Protein AF-A0A6L7TQK2-F1 (afdb_monomer_lite)

Structure (mmCIF, N/CA/C/O backbone):
data_AF-A0A6L7TQK2-F1
#
_entry.id   AF-A0A6L7TQK2-F1
#
loop_
_atom_site.group_PDB
_atom_site.id
_atom_site.type_symbol
_atom_site.label_atom_id
_atom_site.label_alt_id
_atom_site.label_comp_id
_atom_site.label_asym_id
_atom_site.label_entity_id
_atom_site.label_seq_id
_atom_site.pdbx_PDB_ins_code
_atom_site.Cartn_x
_atom_site.Cartn_y
_atom_site.Cartn_z
_atom_site.occupancy
_atom_site.B_iso_or_equiv
_atom_site.auth_seq_id
_atom_site.auth_comp_id
_atom_site.auth_asym_id
_atom_site.auth_atom_id
_atom_site.pdbx_PDB_model_num
ATOM 1 N N . MET A 1 1 ? -47.512 18.353 -8.451 1.00 37.62 1 MET A N 1
ATOM 2 C CA . MET A 1 1 ? -47.240 17.851 -7.091 1.00 37.62 1 MET A CA 1
ATOM 3 C C . MET A 1 1 ? -46.415 16.596 -7.256 1.00 37.62 1 MET A C 1
ATOM 5 O O . MET A 1 1 ? -46.971 15.549 -7.547 1.00 37.62 1 MET A O 1
ATOM 9 N N . ALA A 1 2 ? -45.098 16.753 -7.240 1.00 33.19 2 ALA A N 1
ATOM 10 C CA . ALA A 1 2 ? -44.147 15.655 -7.256 1.00 33.19 2 ALA A CA 1
ATOM 11 C C . ALA A 1 2 ? -43.307 15.830 -5.994 1.00 33.19 2 ALA A C 1
ATOM 13 O O . ALA A 1 2 ? -42.842 16.941 -5.735 1.00 33.19 2 ALA A O 1
ATOM 14 N N . ASP A 1 3 ? -43.243 14.766 -5.198 1.00 35.38 3 ASP A N 1
ATOM 15 C CA . ASP A 1 3 ? -42.509 14.694 -3.943 1.00 35.38 3 ASP A CA 1
ATOM 16 C C . ASP A 1 3 ? -41.043 15.059 -4.156 1.00 35.38 3 ASP A C 1
ATOM 18 O O . ASP A 1 3 ? -40.297 14.369 -4.854 1.00 35.38 3 ASP A O 1
ATOM 22 N N . ASP A 1 4 ? -40.650 16.146 -3.507 1.00 36.44 4 ASP A N 1
ATOM 23 C CA . ASP A 1 4 ? -39.272 16.572 -3.347 1.00 36.44 4 ASP A CA 1
ATOM 24 C C . ASP A 1 4 ? -38.639 15.647 -2.296 1.00 36.44 4 ASP A C 1
ATOM 26 O O . ASP A 1 4 ? -38.655 15.912 -1.090 1.00 36.44 4 ASP A O 1
ATOM 30 N N . LYS A 1 5 ? -38.146 14.481 -2.734 1.00 38.41 5 LYS A N 1
ATOM 31 C CA . LYS A 1 5 ? -37.253 13.665 -1.907 1.00 38.41 5 LYS A CA 1
ATOM 32 C C . LYS A 1 5 ? -35.986 14.483 -1.690 1.00 38.41 5 LYS A C 1
ATOM 34 O O . LYS A 1 5 ? -35.102 14.489 -2.542 1.00 38.41 5 LYS A O 1
ATOM 39 N N . LYS A 1 6 ? -35.907 15.156 -0.539 1.00 36.75 6 LYS A N 1
ATOM 40 C CA . LYS A 1 6 ? -34.657 15.671 0.022 1.00 36.75 6 LYS A CA 1
ATOM 41 C C . LYS A 1 6 ? -33.648 14.530 0.039 1.00 36.75 6 LYS A C 1
ATOM 43 O O . LYS A 1 6 ? -33.707 13.632 0.874 1.00 36.75 6 LYS A O 1
ATOM 48 N N . GLN A 1 7 ? -32.756 14.559 -0.933 1.00 39.81 7 GLN A N 1
ATOM 49 C CA . GLN A 1 7 ? -31.524 13.809 -0.905 1.00 39.81 7 GLN A CA 1
ATOM 50 C C . GLN A 1 7 ? -30.683 14.499 0.173 1.00 39.81 7 GLN A C 1
ATOM 52 O O . GLN A 1 7 ? -30.121 15.563 -0.075 1.00 39.81 7 GLN A O 1
ATOM 57 N N . ASP A 1 8 ? -30.709 13.974 1.402 1.00 42.38 8 ASP A N 1
ATOM 58 C CA . ASP A 1 8 ? -29.784 14.395 2.455 1.00 42.38 8 ASP A CA 1
ATOM 59 C C . ASP A 1 8 ? -28.374 14.084 1.948 1.00 42.38 8 ASP A C 1
ATOM 61 O O . ASP A 1 8 ? -27.909 12.943 1.988 1.00 42.38 8 ASP A O 1
ATOM 65 N N . SER A 1 9 ? -27.712 15.090 1.379 1.00 42.38 9 SER A N 1
ATOM 66 C CA . SER A 1 9 ? -26.318 14.987 0.982 1.00 42.38 9 SER A CA 1
ATOM 67 C C . SER A 1 9 ? -25.491 14.957 2.266 1.00 42.38 9 SER A C 1
ATOM 69 O O . SER A 1 9 ? -25.066 15.992 2.780 1.00 42.38 9 SER A O 1
ATOM 71 N N . ASN A 1 10 ? -25.255 13.750 2.780 1.00 49.56 10 ASN A N 1
ATOM 72 C CA . ASN A 1 10 ? -24.264 13.446 3.818 1.00 49.56 10 ASN A CA 1
ATOM 73 C C . ASN A 1 10 ? -22.813 13.745 3.372 1.00 49.56 10 ASN A C 1
ATOM 75 O O . ASN A 1 10 ? -21.873 13.406 4.086 1.00 49.56 10 ASN A O 1
ATOM 79 N N . ASP A 1 11 ? -22.626 14.423 2.235 1.00 48.19 11 ASP A N 1
ATOM 80 C CA . ASP A 1 11 ? -21.368 14.760 1.555 1.00 48.19 11 ASP A CA 1
ATOM 81 C C . ASP A 1 11 ? -20.366 15.565 2.409 1.00 48.19 11 ASP A C 1
ATOM 83 O O . ASP A 1 11 ? -19.233 15.787 1.988 1.00 48.19 11 ASP A O 1
ATOM 87 N N . GLY A 1 12 ? -20.755 16.004 3.611 1.00 45.22 12 GLY A N 1
ATOM 88 C CA . GLY A 1 12 ? -19.896 16.726 4.555 1.00 45.22 12 GLY A CA 1
ATOM 89 C C . GLY A 1 12 ? -19.439 15.937 5.789 1.00 45.22 12 GLY A C 1
ATOM 90 O O . GLY A 1 12 ? -18.658 16.473 6.577 1.00 45.22 12 GLY A O 1
ATOM 91 N N . LEU A 1 13 ? -19.919 14.708 6.010 1.00 52.50 13 LEU A N 1
ATOM 92 C CA . LEU A 1 13 ? -19.591 13.930 7.210 1.00 52.50 13 LEU A CA 1
ATOM 93 C C . LEU A 1 13 ? -18.466 12.927 6.932 1.00 52.50 13 LEU A C 1
ATOM 95 O O . LEU A 1 13 ? -18.567 12.099 6.035 1.00 52.50 13 LEU A O 1
ATOM 99 N N . LEU A 1 14 ? -17.410 12.964 7.757 1.00 61.06 14 LEU A N 1
ATOM 100 C CA . LEU A 1 14 ? -16.291 12.009 7.687 1.00 61.06 14 LEU A CA 1
ATOM 101 C C . LEU A 1 14 ? -16.726 10.562 7.977 1.00 61.06 14 LEU A C 1
ATOM 103 O O . LEU A 1 14 ? -16.090 9.625 7.507 1.00 61.06 14 LEU A O 1
ATOM 107 N N . PHE A 1 15 ? -17.775 10.389 8.787 1.00 69.62 15 PHE A N 1
ATOM 108 C CA . PHE A 1 15 ? -18.328 9.106 9.216 1.00 69.62 15 PHE A CA 1
ATOM 109 C C . PHE A 1 15 ? -19.718 9.337 9.831 1.00 69.62 15 PHE A C 1
ATOM 111 O O . PHE A 1 15 ? -19.943 10.373 10.464 1.00 69.62 15 PHE A O 1
ATOM 118 N N . HIS A 1 16 ? -20.641 8.387 9.673 1.00 74.06 16 HIS A N 1
ATOM 119 C CA . HIS A 1 16 ? -21.946 8.403 10.336 1.00 74.06 16 HIS A CA 1
ATOM 120 C C . HIS A 1 16 ? -22.167 7.082 11.071 1.00 74.06 16 HIS A C 1
ATOM 122 O O . HIS A 1 16 ? -21.799 6.022 10.576 1.00 74.06 16 HIS A O 1
ATOM 128 N N . LEU A 1 17 ? -22.774 7.153 12.256 1.00 80.38 17 LEU A N 1
ATOM 129 C CA . LEU A 1 17 ? -23.062 5.989 13.085 1.00 80.38 17 LEU A CA 1
ATOM 130 C C . LEU A 1 17 ? -24.559 5.918 13.357 1.00 80.38 17 LEU A C 1
ATOM 132 O O . LEU A 1 17 ? -25.164 6.896 13.807 1.00 80.38 17 LEU A O 1
ATOM 136 N N . ARG A 1 18 ? -25.157 4.750 13.125 1.00 85.81 18 ARG A N 1
ATOM 137 C CA . ARG A 1 18 ? -26.554 4.511 13.473 1.00 85.81 18 ARG A CA 1
ATOM 138 C C . ARG A 1 18 ? -26.684 4.369 14.985 1.00 85.81 18 ARG A C 1
ATOM 140 O O . ARG A 1 18 ? -26.209 3.391 15.553 1.00 85.81 18 ARG A O 1
ATOM 147 N N . LEU A 1 19 ? -27.335 5.335 15.629 1.00 89.06 19 LEU A N 1
ATOM 148 C CA . LEU A 1 19 ? -27.700 5.234 17.042 1.00 89.06 19 LEU A CA 1
ATOM 149 C C . LEU A 1 19 ? -29.076 4.588 17.197 1.00 89.06 19 LEU A C 1
ATOM 151 O O . LEU A 1 19 ? -30.021 4.975 16.505 1.00 89.06 19 LEU A O 1
ATOM 155 N N . VAL A 1 20 ? -29.179 3.653 18.136 1.00 92.25 20 VAL A N 1
ATOM 156 C CA . VAL A 1 20 ? -30.410 2.973 18.546 1.00 92.25 20 VAL A CA 1
ATOM 157 C C . VAL A 1 20 ? -30.671 3.191 20.043 1.00 92.25 20 VAL A C 1
ATOM 159 O O . VAL A 1 20 ? -29.723 3.444 20.801 1.00 92.25 20 VAL A O 1
ATOM 162 N N . PRO A 1 21 ? -31.938 3.134 20.494 1.00 92.94 21 PRO A N 1
ATOM 163 C CA . PRO A 1 21 ? -32.271 3.282 21.910 1.00 92.94 21 PRO A CA 1
ATOM 164 C C . PRO A 1 21 ? -31.611 2.201 22.785 1.00 92.94 21 PRO A C 1
ATOM 166 O O . PRO A 1 21 ? -31.642 1.020 22.453 1.00 92.94 21 PRO A O 1
ATOM 169 N N . ASP A 1 22 ? -31.048 2.602 23.929 1.00 92.50 22 ASP A N 1
ATOM 170 C CA . ASP A 1 22 ? -30.433 1.707 24.935 1.00 92.50 22 ASP A CA 1
ATOM 171 C C . ASP A 1 22 ? -31.124 1.800 26.313 1.00 92.50 22 ASP A C 1
ATOM 173 O O . ASP A 1 22 ? -30.688 1.219 27.306 1.00 92.50 22 ASP A O 1
ATOM 177 N N . GLY A 1 23 ? -32.219 2.561 26.391 1.00 91.62 23 GLY A N 1
ATOM 178 C CA . GLY A 1 23 ? -33.039 2.730 27.589 1.00 91.62 23 GLY A CA 1
ATOM 179 C C . GLY A 1 23 ? -33.337 4.191 27.919 1.00 91.62 23 GLY A C 1
ATOM 180 O O . GLY A 1 23 ? -32.864 5.119 27.263 1.00 91.62 23 GLY A O 1
ATOM 181 N N . ARG A 1 24 ? -34.139 4.410 28.963 1.00 93.50 24 ARG A N 1
ATOM 182 C CA . ARG A 1 24 ? -34.495 5.749 29.448 1.00 93.50 24 ARG A CA 1
ATOM 183 C C . ARG A 1 24 ? -34.697 5.736 30.959 1.00 93.50 24 ARG A C 1
ATOM 185 O O . ARG A 1 24 ? -35.407 4.878 31.472 1.00 93.50 24 ARG A O 1
ATOM 192 N N . GLU A 1 25 ? -34.127 6.716 31.655 1.00 93.25 25 GLU A N 1
ATOM 193 C CA . GLU A 1 25 ? -34.311 6.929 33.095 1.00 93.25 25 GLU A CA 1
ATOM 194 C C . GLU A 1 25 ? -34.658 8.400 33.354 1.00 93.25 25 GLU A C 1
ATOM 196 O O . GLU A 1 25 ? -33.796 9.279 33.366 1.00 93.25 25 GLU A O 1
ATOM 201 N N . GLY A 1 26 ? -35.950 8.691 33.531 1.00 91.94 26 GLY A N 1
ATOM 202 C CA . GLY A 1 26 ? -36.435 10.065 33.679 1.00 91.94 26 GLY A CA 1
ATOM 203 C C . GLY A 1 26 ? -36.136 10.915 32.439 1.00 91.94 26 GLY A C 1
ATOM 204 O O . GLY A 1 26 ? -36.640 10.630 31.347 1.00 91.94 26 GLY A O 1
ATOM 205 N N . ASN A 1 27 ? -35.323 11.958 32.622 1.00 92.69 27 ASN A N 1
ATOM 206 C CA . ASN A 1 27 ? -34.847 12.836 31.551 1.00 92.69 27 ASN A CA 1
ATOM 207 C C . ASN A 1 27 ? -33.555 12.334 30.881 1.00 92.69 27 ASN A C 1
ATOM 209 O O . ASN A 1 27 ? -33.047 12.991 29.984 1.00 92.69 27 ASN A O 1
ATOM 213 N N . LYS A 1 28 ? -32.997 11.192 31.293 1.00 95.19 28 LYS A N 1
ATOM 214 C CA . LYS A 1 28 ? -31.807 10.611 30.661 1.00 95.19 28 LYS A CA 1
ATOM 215 C C . LYS A 1 28 ? -32.221 9.615 29.591 1.00 95.19 28 LYS A C 1
ATOM 217 O O . LYS A 1 28 ? -32.888 8.625 29.894 1.00 95.19 28 LYS A O 1
ATOM 222 N N . VAL A 1 29 ? -31.822 9.869 28.350 1.00 94.81 29 VAL A N 1
ATOM 223 C CA . VAL A 1 29 ? -32.049 8.984 27.203 1.00 94.81 29 VAL A CA 1
ATOM 224 C C . VAL A 1 29 ? -30.735 8.291 26.891 1.00 94.81 29 VAL A C 1
ATOM 226 O O . VAL A 1 29 ? -29.753 8.947 26.556 1.00 94.81 29 VAL A O 1
ATOM 229 N N . TYR A 1 30 ? -30.705 6.970 27.013 1.00 94.31 30 TYR A N 1
ATOM 230 C CA . TYR A 1 30 ? -29.523 6.188 26.692 1.00 94.31 30 TYR A CA 1
ATOM 231 C C . TYR A 1 30 ? -29.573 5.758 25.233 1.00 94.31 30 TYR A C 1
ATOM 233 O O . TYR A 1 30 ? -30.603 5.292 24.741 1.00 94.31 30 TYR A O 1
ATOM 241 N N . ALA A 1 31 ? -28.448 5.913 24.548 1.00 93.62 31 ALA A N 1
ATOM 242 C CA . ALA A 1 31 ? -28.270 5.455 23.184 1.00 93.62 31 ALA A CA 1
ATOM 243 C C . ALA A 1 31 ? -26.978 4.662 23.056 1.00 93.62 31 ALA A C 1
ATOM 245 O O . ALA A 1 31 ? -25.998 4.894 23.770 1.00 93.62 31 ALA A O 1
ATOM 246 N N . ARG A 1 32 ? -26.981 3.755 22.088 1.00 90.38 32 ARG A N 1
ATOM 247 C CA . ARG A 1 32 ? -25.804 3.011 21.663 1.00 90.38 32 ARG A CA 1
ATOM 248 C C . ARG A 1 32 ? -25.749 2.950 20.147 1.00 90.38 32 ARG A C 1
ATOM 250 O O . ARG A 1 32 ? -26.750 3.199 19.482 1.00 90.38 32 ARG A O 1
ATOM 257 N N . SER A 1 33 ? -24.599 2.602 19.598 1.00 88.81 33 SER A N 1
ATOM 258 C CA . SER A 1 33 ? -24.498 2.253 18.193 1.00 88.81 33 SER A CA 1
ATOM 259 C C . SER A 1 33 ? -25.227 0.940 17.912 1.00 88.81 33 SER A C 1
ATOM 261 O O . SER A 1 33 ? -25.278 0.034 18.758 1.00 88.81 33 SER A O 1
ATOM 263 N N . LEU A 1 34 ? -25.802 0.842 16.717 1.00 86.00 34 LEU A N 1
ATOM 264 C CA . LEU A 1 34 ? -26.200 -0.437 16.148 1.00 86.00 34 LEU A CA 1
ATOM 265 C C . LEU A 1 34 ? -24.948 -1.317 16.049 1.00 86.00 34 LEU A C 1
ATOM 267 O O . LEU A 1 34 ? -23.886 -0.840 15.644 1.00 86.00 34 LEU A O 1
ATOM 271 N N . ARG A 1 35 ? -25.037 -2.572 16.492 1.00 82.50 35 ARG A N 1
ATOM 272 C CA . ARG A 1 35 ? -23.887 -3.481 16.467 1.00 82.50 35 ARG A CA 1
ATOM 273 C C . ARG A 1 35 ? -23.718 -4.094 15.074 1.00 82.50 35 ARG A C 1
ATOM 275 O O . ARG A 1 35 ? -24.713 -4.301 14.380 1.00 82.50 35 ARG A O 1
ATOM 282 N N . PRO A 1 36 ? -22.492 -4.478 14.685 1.00 71.75 36 PRO A N 1
ATOM 283 C CA . PRO A 1 36 ? -22.279 -5.211 13.444 1.00 71.75 36 PRO A CA 1
ATOM 284 C C . PRO A 1 36 ? -23.123 -6.492 13.401 1.00 71.75 36 PRO A C 1
ATOM 286 O O . PRO A 1 36 ? -23.092 -7.297 14.335 1.00 71.75 36 PRO A O 1
ATOM 289 N N . GLY A 1 37 ? -23.887 -6.671 12.321 1.00 76.00 37 GLY A N 1
ATOM 290 C CA . GLY A 1 37 ? -24.781 -7.820 12.129 1.00 76.00 37 GLY A CA 1
ATOM 291 C C . GLY A 1 37 ? -26.097 -7.770 12.917 1.00 76.00 37 GLY A C 1
ATOM 292 O O . GLY A 1 37 ? -26.894 -8.698 12.802 1.00 76.00 37 GLY A O 1
ATOM 293 N N . GLU A 1 38 ? -26.343 -6.714 13.698 1.00 83.44 38 GLU A N 1
ATOM 294 C CA . GLU A 1 38 ? -27.649 -6.450 14.305 1.00 83.44 38 GLU A CA 1
ATOM 295 C C . GLU A 1 38 ? -28.614 -5.907 13.241 1.00 83.44 38 GLU A C 1
ATOM 297 O O . GLU A 1 38 ? -28.264 -5.014 12.470 1.00 83.44 38 GLU A O 1
ATOM 302 N N . GLU A 1 39 ? -29.829 -6.454 13.184 1.00 87.44 39 GLU A N 1
ATOM 303 C CA . GLU A 1 39 ? -30.873 -5.962 12.284 1.00 87.44 39 GLU A CA 1
ATOM 304 C C . GLU A 1 39 ? -31.307 -4.550 12.710 1.00 87.44 39 GLU A C 1
ATOM 306 O O . GLU A 1 39 ? -31.680 -4.333 13.865 1.00 87.44 39 GLU A O 1
ATOM 311 N N . ASP A 1 40 ? -31.269 -3.580 11.789 1.00 88.44 40 ASP A N 1
ATOM 312 C CA . ASP A 1 40 ? -31.799 -2.241 12.066 1.00 88.44 40 ASP A CA 1
ATOM 313 C C . ASP A 1 40 ? -33.328 -2.290 12.039 1.00 88.44 40 ASP A C 1
ATOM 315 O O . ASP A 1 40 ? -33.956 -2.361 10.982 1.00 88.44 40 ASP A O 1
ATOM 319 N N . THR A 1 41 ? -33.936 -2.218 13.219 1.00 89.12 41 THR A N 1
ATOM 320 C CA . THR A 1 41 ? -35.394 -2.194 13.391 1.00 89.12 41 THR A CA 1
ATOM 321 C C . THR A 1 41 ? -36.030 -0.871 12.951 1.00 89.12 41 THR A C 1
ATOM 323 O O . THR A 1 41 ? -37.255 -0.746 12.945 1.00 89.12 41 THR A O 1
ATOM 326 N N . GLY A 1 42 ? -35.226 0.141 12.603 1.00 87.81 42 GLY A N 1
ATOM 327 C CA . GLY A 1 42 ? -35.686 1.483 12.245 1.00 87.81 42 GLY A CA 1
ATOM 328 C C . GLY A 1 42 ? -36.018 2.368 13.449 1.00 87.81 42 GLY A C 1
ATOM 329 O O . GLY A 1 42 ? -36.384 3.531 13.276 1.00 87.81 42 GLY A O 1
ATOM 330 N N . GLU A 1 43 ? -35.860 1.873 14.680 1.00 88.88 43 GLU A N 1
ATOM 331 C CA . GLU A 1 43 ? -36.141 2.653 15.886 1.00 88.88 43 GLU A CA 1
ATOM 332 C C . GLU A 1 43 ? -35.175 3.834 16.032 1.00 88.88 43 GLU A C 1
ATOM 334 O O . GLU A 1 43 ? -33.953 3.701 15.942 1.00 88.88 43 GLU A O 1
ATOM 339 N N . VAL A 1 44 ? -35.715 5.028 16.257 1.00 89.25 44 VAL A N 1
ATOM 340 C CA . VAL A 1 44 ? -34.926 6.256 16.402 1.00 89.25 44 VAL A CA 1
ATOM 341 C C . VAL A 1 44 ? -34.779 6.642 17.868 1.00 89.25 44 VAL A C 1
ATOM 343 O O . VAL A 1 44 ? -35.702 6.491 18.671 1.00 89.25 44 VAL A O 1
ATOM 346 N N . VAL A 1 45 ? -33.609 7.173 18.223 1.00 91.06 45 VAL A N 1
ATOM 347 C CA . VAL A 1 45 ? -33.374 7.741 19.552 1.00 91.06 45 VAL A CA 1
ATOM 348 C C . VAL A 1 45 ? -34.154 9.049 19.661 1.00 91.06 45 VAL A C 1
ATOM 350 O O . VAL A 1 45 ? -33.751 10.076 19.121 1.00 91.06 45 VAL A O 1
ATOM 353 N N . ASN A 1 46 ? -35.283 9.008 20.363 1.00 91.06 46 ASN A N 1
ATOM 354 C CA . ASN A 1 46 ? -36.114 10.185 20.593 1.00 91.06 46 ASN A CA 1
ATOM 355 C C . ASN A 1 46 ? -35.609 10.977 21.806 1.00 91.06 46 ASN A C 1
ATOM 357 O O . ASN A 1 46 ? -35.685 10.503 22.942 1.00 91.06 46 ASN A O 1
ATOM 361 N N . VAL A 1 47 ? -35.132 12.198 21.555 1.00 91.81 47 VAL A N 1
ATOM 362 C CA . VAL A 1 47 ? -34.660 13.150 22.571 1.00 91.81 47 VAL A CA 1
ATOM 363 C C . VAL A 1 47 ? -35.617 14.341 22.598 1.00 91.81 47 VAL A C 1
ATOM 365 O O . VAL A 1 47 ? -35.731 15.072 21.615 1.00 91.81 47 VAL A O 1
ATOM 368 N N . ASN A 1 48 ? -36.328 14.528 23.710 1.00 92.75 48 ASN A N 1
ATOM 369 C CA . ASN A 1 48 ? -37.247 15.650 23.899 1.00 92.75 48 ASN A CA 1
ATOM 370 C C . ASN A 1 48 ? -36.531 16.863 24.510 1.00 92.75 48 ASN A C 1
ATOM 372 O O . ASN A 1 48 ? -35.422 16.769 25.034 1.00 92.75 48 ASN A O 1
ATOM 376 N N . ALA A 1 49 ? -37.189 18.024 24.497 1.00 92.38 49 ALA A N 1
ATOM 377 C CA . ALA A 1 49 ? -36.681 19.203 25.193 1.00 92.38 49 ALA A CA 1
ATOM 378 C C . ALA A 1 49 ? -36.505 18.916 26.699 1.00 92.38 49 ALA A C 1
ATOM 380 O O . ALA A 1 49 ? -37.453 18.517 27.373 1.00 92.38 49 ALA A O 1
ATOM 381 N N . GLY A 1 50 ? -35.293 19.138 27.216 1.00 91.31 50 GLY A N 1
ATOM 382 C CA . GLY A 1 50 ? -34.924 18.844 28.606 1.00 91.31 50 GLY A CA 1
ATOM 383 C C . GLY A 1 50 ? -34.340 17.444 28.838 1.00 91.31 50 GLY A C 1
ATOM 384 O O . GLY A 1 50 ? -33.888 17.170 29.953 1.00 91.31 50 GLY A O 1
ATOM 385 N N . ASP A 1 51 ? -34.307 16.590 27.810 1.00 94.94 51 ASP A N 1
ATOM 386 C CA . ASP A 1 51 ? -33.622 15.301 27.878 1.00 94.94 51 ASP A CA 1
ATOM 387 C C . ASP A 1 51 ? -32.098 15.461 27.744 1.00 94.94 51 ASP A C 1
ATOM 389 O O . ASP A 1 51 ? -31.594 16.290 26.985 1.00 94.94 51 ASP A O 1
ATOM 393 N N . GLU A 1 52 ? -31.362 14.622 28.466 1.00 94.12 52 GLU A N 1
ATOM 394 C CA . GLU A 1 52 ? -29.918 14.445 28.351 1.00 94.12 52 GLU A CA 1
ATOM 395 C C . GLU A 1 52 ? -29.642 13.139 27.593 1.00 94.12 52 GLU A C 1
ATOM 397 O O . GLU A 1 52 ? -29.994 12.054 28.064 1.00 94.12 52 GLU A O 1
ATOM 402 N N . LEU A 1 53 ? -29.021 13.235 26.413 1.00 92.31 53 LEU A N 1
ATOM 403 C CA . LEU A 1 53 ? -28.588 12.070 25.641 1.00 92.31 53 LEU A CA 1
ATOM 404 C C . LEU A 1 53 ? -27.270 11.532 26.205 1.00 92.31 53 LEU A C 1
ATOM 406 O O . LEU A 1 53 ? -26.264 12.239 26.226 1.00 92.31 53 LEU A O 1
ATOM 410 N N . ILE A 1 54 ? -27.265 10.266 26.616 1.00 91.25 54 ILE A N 1
ATOM 411 C CA . ILE A 1 54 ? -26.111 9.605 27.220 1.00 91.25 54 ILE A CA 1
ATOM 412 C C . ILE A 1 54 ? -25.719 8.387 26.389 1.00 91.25 54 ILE A C 1
ATOM 414 O O . ILE A 1 54 ? -26.499 7.452 26.220 1.00 91.25 54 ILE A O 1
ATOM 418 N N . ILE A 1 55 ? -24.464 8.358 25.948 1.00 88.06 55 ILE A N 1
ATOM 419 C CA . ILE A 1 55 ? -23.834 7.157 25.401 1.00 88.06 55 ILE A CA 1
ATOM 420 C C . ILE A 1 55 ? -22.957 6.566 26.501 1.00 88.06 55 ILE A C 1
ATOM 422 O O . ILE A 1 55 ? -22.005 7.199 26.961 1.00 88.06 55 ILE A O 1
ATOM 426 N N . ARG A 1 56 ? -23.312 5.371 26.979 1.00 82.44 56 ARG A N 1
ATOM 427 C CA . ARG A 1 56 ? -22.563 4.695 28.049 1.00 82.44 56 ARG A CA 1
ATOM 428 C C . ARG A 1 56 ? -21.184 4.251 27.540 1.00 82.44 56 ARG A C 1
ATOM 430 O O . ARG A 1 56 ? -21.022 4.044 26.336 1.00 82.44 56 ARG A O 1
ATOM 437 N N . PRO A 1 57 ? -20.189 4.054 28.425 1.00 74.88 57 PRO A N 1
ATOM 438 C CA . PRO A 1 57 ? -18.951 3.376 28.047 1.00 74.88 57 PRO A CA 1
ATOM 439 C C . PRO A 1 57 ? -19.256 2.037 27.359 1.00 74.88 57 PRO A C 1
ATOM 441 O O . PRO 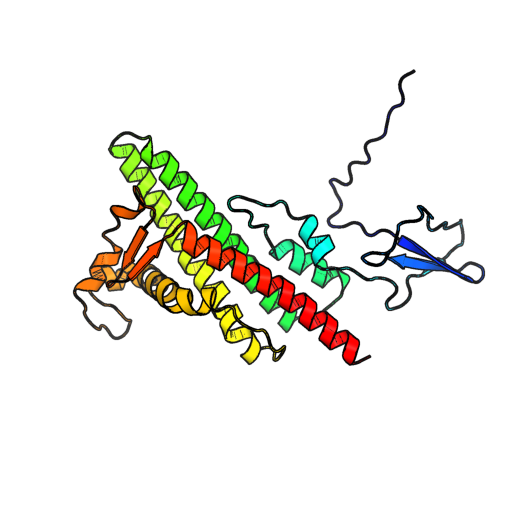A 1 57 ? -20.078 1.267 27.852 1.00 74.88 57 PRO A O 1
ATOM 444 N N . GLY A 1 58 ? -18.651 1.792 26.194 1.00 72.88 58 GLY A N 1
ATOM 445 C CA . GLY A 1 58 ? -18.945 0.617 25.358 1.00 72.88 58 GLY A CA 1
ATOM 446 C C . GLY A 1 58 ? -20.269 0.679 24.580 1.00 72.88 58 GLY A C 1
ATOM 447 O O . GLY A 1 58 ? -20.549 -0.211 23.785 1.00 72.88 58 GLY A O 1
ATOM 448 N N . GLY A 1 59 ? -21.071 1.732 24.762 1.00 77.50 59 GLY A N 1
ATOM 449 C CA . GLY A 1 59 ? -22.273 1.996 23.971 1.00 77.50 59 GLY A CA 1
ATOM 450 C C . GLY A 1 59 ? -21.957 2.480 22.556 1.00 77.50 59 GLY A C 1
ATOM 451 O O . GLY A 1 59 ? -22.801 2.372 21.681 1.00 77.50 59 GLY A O 1
ATOM 452 N N . MET A 1 60 ? -20.746 2.974 22.298 1.00 78.94 60 MET A N 1
ATOM 453 C CA . MET A 1 60 ? -20.279 3.283 20.949 1.00 78.94 60 MET A CA 1
ATOM 454 C C . MET A 1 60 ? -19.275 2.221 20.515 1.00 78.94 60 MET A C 1
ATOM 456 O O . MET A 1 60 ? -18.165 2.160 21.039 1.00 78.94 60 MET A O 1
ATOM 460 N N . VAL A 1 61 ? -19.680 1.388 19.565 1.00 75.25 61 VAL A N 1
ATOM 461 C CA . VAL A 1 61 ? -18.828 0.397 18.911 1.00 75.25 61 VAL A CA 1
ATOM 462 C C . VAL A 1 61 ? -18.705 0.808 17.456 1.00 75.25 61 VAL A C 1
ATOM 464 O O . VAL A 1 61 ? -19.717 1.003 16.788 1.00 75.25 61 VAL A O 1
ATOM 467 N N . VAL A 1 62 ? -17.471 0.953 16.983 1.00 75.06 62 VAL A N 1
ATOM 468 C CA . VAL A 1 62 ? -17.186 1.241 15.578 1.00 75.06 62 VAL A CA 1
ATOM 469 C C . VAL A 1 62 ? -16.276 0.158 15.040 1.00 75.06 62 VAL A C 1
ATOM 471 O O . VAL A 1 62 ? -15.202 -0.078 15.596 1.00 75.06 62 VAL A O 1
ATOM 474 N N . ASN A 1 63 ? -16.721 -0.500 13.973 1.00 78.56 63 ASN A N 1
ATOM 475 C CA . ASN A 1 63 ? -15.921 -1.489 13.271 1.00 78.56 63 ASN A CA 1
ATOM 476 C C . ASN A 1 63 ? -15.037 -0.780 12.231 1.00 78.56 63 ASN A C 1
ATOM 478 O O . ASN A 1 63 ? -15.512 0.069 11.475 1.00 78.56 63 ASN A O 1
ATOM 482 N N . SER A 1 64 ? -13.747 -1.121 12.190 1.00 81.81 64 SER A N 1
ATOM 483 C CA . SER A 1 64 ? -12.843 -0.658 11.136 1.00 81.81 64 SER A CA 1
ATOM 484 C C . SER A 1 64 ? -13.349 -1.010 9.743 1.00 81.81 64 SER A C 1
ATOM 486 O O . SER A 1 64 ? -13.184 -0.184 8.857 1.00 81.81 64 SER A O 1
ATOM 488 N N . ASP A 1 65 ? -14.019 -2.149 9.560 1.00 84.31 65 ASP A N 1
ATOM 489 C CA . ASP A 1 65 ? -14.589 -2.568 8.274 1.00 84.31 65 ASP A CA 1
ATOM 490 C C . ASP A 1 65 ? -15.674 -1.608 7.771 1.00 84.31 65 ASP A C 1
ATOM 492 O O . ASP A 1 65 ? -15.761 -1.333 6.577 1.00 84.31 65 ASP A O 1
ATOM 496 N N . GLU A 1 66 ? -16.491 -1.060 8.677 1.00 82.50 66 GLU A N 1
ATOM 497 C CA . GLU A 1 66 ? -17.543 -0.098 8.325 1.00 82.50 66 GLU A CA 1
ATOM 498 C C . GLU A 1 66 ? -16.945 1.240 7.896 1.00 82.50 66 GLU A C 1
ATOM 500 O O . GLU A 1 66 ? -17.416 1.847 6.937 1.00 82.50 66 GLU A O 1
ATOM 505 N N . ILE A 1 67 ? -15.883 1.687 8.576 1.00 85.38 67 ILE A N 1
ATOM 506 C CA . ILE A 1 67 ? -15.124 2.871 8.158 1.00 85.38 67 ILE A CA 1
ATOM 507 C C . ILE A 1 67 ? -14.442 2.595 6.811 1.00 85.38 67 ILE A C 1
ATOM 509 O O . ILE A 1 67 ? -14.467 3.441 5.920 1.00 85.38 67 ILE A O 1
ATOM 513 N N . ASP A 1 68 ? -13.838 1.417 6.657 1.00 88.19 68 ASP A N 1
ATOM 514 C CA . ASP A 1 68 ? -13.079 1.027 5.472 1.00 88.19 68 ASP A CA 1
ATOM 515 C C . ASP A 1 68 ? -13.959 0.910 4.226 1.00 88.19 68 ASP A C 1
ATOM 517 O O . ASP A 1 68 ? -13.545 1.299 3.136 1.00 88.19 68 ASP A O 1
ATOM 521 N N . ALA A 1 69 ? -15.203 0.455 4.391 1.00 86.62 69 ALA A N 1
ATOM 522 C CA . ALA A 1 69 ? -16.195 0.378 3.324 1.00 86.62 69 ALA A CA 1
ATOM 523 C C . ALA A 1 69 ? -16.565 1.750 2.730 1.00 86.62 69 ALA A C 1
ATOM 525 O O . ALA A 1 69 ? -17.077 1.808 1.610 1.00 86.62 69 ALA A O 1
ATOM 526 N N . LEU A 1 70 ? -16.298 2.851 3.446 1.00 83.44 70 LEU A N 1
ATOM 527 C CA . LEU A 1 70 ? -16.492 4.213 2.938 1.00 83.44 70 LEU A CA 1
ATOM 528 C C . LEU A 1 70 ? -15.364 4.658 1.999 1.00 83.44 70 LEU A C 1
ATOM 530 O O . LEU A 1 70 ? -15.540 5.616 1.245 1.00 83.44 70 LEU A O 1
ATOM 534 N N . SER A 1 71 ? -14.207 3.991 2.034 1.00 85.50 71 SER A N 1
ATOM 535 C CA . SER A 1 71 ? -13.088 4.304 1.152 1.00 85.50 71 SER A CA 1
ATOM 536 C C . SER A 1 71 ? -13.340 3.703 -0.237 1.00 85.50 71 SER A C 1
ATOM 538 O O . SER A 1 71 ? -13.424 2.478 -0.374 1.00 85.50 71 SER A O 1
ATOM 540 N N . PRO A 1 72 ? -13.438 4.523 -1.300 1.00 86.25 72 PRO A N 1
ATOM 541 C CA . PRO A 1 72 ? -13.634 4.001 -2.644 1.00 86.25 72 PRO A CA 1
ATOM 542 C C . PRO A 1 72 ? -12.426 3.159 -3.066 1.00 86.25 72 PRO A C 1
ATOM 544 O O . PRO A 1 72 ? -11.272 3.538 -2.851 1.00 86.25 72 PRO A O 1
ATOM 547 N N . LYS A 1 73 ? -12.697 2.015 -3.702 1.00 89.56 73 LYS A N 1
ATOM 548 C CA . LYS A 1 73 ? -11.654 1.189 -4.317 1.00 89.56 73 LYS A CA 1
ATOM 549 C C . LYS A 1 73 ? -11.116 1.907 -5.554 1.00 89.56 73 LYS A C 1
ATOM 551 O O . LYS A 1 73 ? -11.881 2.225 -6.462 1.00 89.56 73 LYS A O 1
ATOM 556 N N . GLY A 1 74 ? -9.814 2.164 -5.560 1.00 86.12 74 GLY A N 1
ATOM 557 C CA . GLY A 1 74 ? -9.073 2.706 -6.691 1.00 86.12 74 GLY A CA 1
ATOM 558 C C . GLY A 1 74 ? -8.649 1.624 -7.684 1.00 86.12 74 GLY A C 1
ATOM 559 O O . GLY A 1 74 ? -9.146 0.490 -7.671 1.00 86.12 74 GLY A O 1
ATOM 560 N N . PHE A 1 75 ? -7.705 1.983 -8.552 1.00 88.62 75 PHE A N 1
ATOM 561 C CA . PHE A 1 75 ? -7.136 1.073 -9.542 1.00 88.62 75 PHE A CA 1
ATOM 562 C C . PHE A 1 75 ? -6.538 -0.183 -8.877 1.00 88.62 75 PHE A C 1
ATOM 564 O O . PHE A 1 75 ? -5.946 -0.110 -7.799 1.00 88.62 75 PHE A O 1
ATOM 571 N N . GLY A 1 76 ? -6.738 -1.359 -9.480 1.00 90.69 76 GLY A N 1
ATOM 572 C CA . GLY A 1 76 ? -6.302 -2.641 -8.901 1.00 90.69 76 GLY A CA 1
ATOM 573 C C . GLY A 1 76 ? -7.082 -3.097 -7.655 1.00 90.69 76 GLY A C 1
ATOM 574 O O . GLY A 1 76 ? -6.720 -4.093 -7.038 1.00 90.69 76 GLY A O 1
ATOM 575 N N . GLY A 1 77 ? -8.155 -2.400 -7.263 1.00 94.06 77 GLY A N 1
ATOM 576 C CA . GLY A 1 77 ? -9.001 -2.782 -6.125 1.00 94.06 77 GLY A CA 1
ATOM 577 C C . GLY A 1 77 ? -8.476 -2.348 -4.752 1.00 94.06 77 GLY A C 1
ATOM 578 O O . GLY A 1 77 ? -9.115 -2.642 -3.740 1.00 94.06 77 GLY A O 1
ATOM 579 N N . TYR A 1 78 ? -7.356 -1.625 -4.704 1.00 95.75 78 TYR A N 1
ATOM 580 C CA . TYR A 1 78 ? -6.817 -1.036 -3.482 1.00 95.75 78 TYR A CA 1
ATOM 581 C C . TYR A 1 78 ? -7.659 0.171 -3.052 1.00 95.75 78 TYR A C 1
ATOM 583 O O . TYR A 1 78 ? -7.920 1.062 -3.856 1.00 95.75 78 TYR A O 1
ATOM 591 N N . ALA A 1 79 ? -8.066 0.232 -1.786 1.00 94.56 79 ALA A N 1
ATOM 592 C CA . ALA A 1 79 ? -8.717 1.412 -1.216 1.00 94.56 79 ALA A CA 1
ATOM 593 C C . ALA A 1 79 ? -7.783 2.078 -0.188 1.00 94.56 79 ALA A C 1
ATOM 595 O O . ALA A 1 79 ? -7.287 1.369 0.694 1.00 94.56 79 ALA A O 1
ATOM 596 N N . PRO A 1 80 ? -7.545 3.401 -0.253 1.00 95.31 80 PRO A N 1
ATOM 597 C CA . PRO A 1 80 ? -6.673 4.088 0.696 1.00 95.31 80 PRO A CA 1
ATOM 598 C C . PRO A 1 80 ? -7.068 3.828 2.153 1.00 95.31 80 PRO A C 1
ATOM 600 O O . PRO A 1 80 ? -8.235 3.965 2.524 1.00 95.31 80 PRO A O 1
ATOM 603 N N . ILE A 1 81 ? -6.098 3.452 2.984 1.00 95.94 81 ILE A N 1
ATOM 604 C CA . ILE A 1 81 ? -6.340 2.984 4.355 1.00 95.94 81 ILE A CA 1
ATOM 605 C C . ILE A 1 81 ? -5.977 4.025 5.417 1.00 95.94 81 ILE A C 1
ATOM 607 O O . ILE A 1 81 ? -6.417 3.918 6.563 1.00 95.94 81 ILE A O 1
ATOM 611 N N . ALA A 1 82 ? -5.232 5.084 5.081 1.00 95.31 82 ALA A N 1
ATOM 612 C CA . ALA A 1 82 ? -4.883 6.114 6.062 1.00 95.31 82 ALA A CA 1
ATOM 613 C C . ALA A 1 82 ? -6.118 6.819 6.639 1.00 95.31 82 ALA A C 1
ATOM 615 O O . ALA A 1 82 ? -6.127 7.131 7.832 1.00 95.31 82 ALA A O 1
ATOM 616 N N . ASN A 1 83 ? -7.163 7.031 5.830 1.00 91.00 83 ASN A N 1
ATOM 617 C CA . ASN A 1 83 ? -8.422 7.600 6.312 1.00 91.00 83 ASN A CA 1
ATOM 618 C C . ASN A 1 83 ? -9.126 6.659 7.302 1.00 91.00 83 ASN A C 1
ATOM 620 O O . ASN A 1 83 ? -9.581 7.113 8.351 1.00 91.00 83 ASN A O 1
ATOM 624 N N . THR A 1 84 ? -9.131 5.352 7.019 1.00 91.81 84 THR A N 1
ATOM 625 C CA . THR A 1 84 ? -9.655 4.320 7.923 1.00 91.81 84 THR A CA 1
ATOM 626 C C . THR A 1 84 ? -8.940 4.368 9.273 1.00 91.81 84 THR A C 1
ATOM 628 O O . THR A 1 84 ? -9.586 4.500 10.312 1.00 91.81 84 THR A O 1
ATOM 631 N N . ILE A 1 85 ? -7.600 4.368 9.271 1.00 93.19 85 ILE A N 1
ATOM 632 C CA . ILE A 1 85 ? -6.789 4.430 10.500 1.00 93.19 85 ILE A CA 1
ATOM 633 C C . ILE A 1 85 ? -7.016 5.729 11.273 1.00 93.19 85 ILE A C 1
ATOM 635 O O . ILE A 1 85 ? -7.129 5.710 12.501 1.00 93.19 85 ILE A O 1
ATOM 639 N N . TRP A 1 86 ? -7.068 6.862 10.572 1.00 91.69 86 TRP A N 1
ATOM 640 C CA . TRP A 1 86 ? -7.301 8.160 11.195 1.00 91.69 86 TRP A CA 1
ATOM 641 C C . TRP A 1 86 ? -8.665 8.204 11.881 1.00 91.69 86 TRP A C 1
ATOM 643 O O . TRP A 1 86 ? -8.743 8.509 13.069 1.00 91.69 86 TRP A O 1
ATOM 653 N N . THR A 1 87 ? -9.730 7.865 11.158 1.00 88.31 87 THR A N 1
ATOM 654 C CA . THR A 1 87 ? -11.101 7.895 11.675 1.00 88.31 87 THR A CA 1
ATOM 655 C C . THR A 1 87 ? -11.276 6.920 12.835 1.00 88.31 87 THR A C 1
ATOM 657 O O . THR A 1 87 ? -11.776 7.323 13.886 1.00 88.31 87 THR A O 1
ATOM 660 N N . TRP A 1 88 ? -10.770 5.689 12.705 1.00 87.81 88 TRP A N 1
ATOM 661 C CA . TRP A 1 88 ? -10.793 4.696 13.781 1.00 87.81 88 TRP A CA 1
ATOM 662 C C . TRP A 1 88 ? -10.132 5.230 15.058 1.00 87.81 88 TRP A C 1
ATOM 664 O O . TRP A 1 88 ? -10.743 5.224 16.128 1.00 87.81 88 TRP A O 1
ATOM 674 N N . TYR A 1 89 ? -8.927 5.797 14.945 1.00 87.56 89 TYR A N 1
ATOM 675 C CA . TYR A 1 89 ? -8.217 6.380 16.084 1.00 87.56 89 TYR A CA 1
ATOM 676 C C . TYR A 1 89 ? -8.985 7.526 16.746 1.00 87.56 89 TYR A C 1
ATOM 678 O O . TYR A 1 89 ? -9.028 7.619 17.973 1.00 87.56 89 TYR A O 1
ATOM 686 N N . ARG A 1 90 ? -9.584 8.415 15.943 1.00 85.19 90 ARG A N 1
ATOM 687 C CA . ARG A 1 90 ? -10.329 9.575 16.452 1.00 85.19 90 ARG A CA 1
ATOM 688 C C . ARG A 1 90 ? -11.578 9.177 17.234 1.00 85.19 90 ARG A C 1
ATOM 690 O O . ARG A 1 90 ? -11.990 9.958 18.087 1.00 85.19 90 ARG A O 1
ATOM 697 N N . ILE A 1 91 ? -12.155 8.012 16.946 1.00 79.56 91 ILE A N 1
ATOM 698 C CA . ILE A 1 91 ? -13.360 7.519 17.615 1.00 79.56 91 ILE A CA 1
ATOM 699 C C . ILE A 1 91 ? -13.013 6.654 18.829 1.00 79.56 91 ILE A C 1
ATOM 701 O O . ILE A 1 91 ? -13.541 6.892 19.912 1.00 79.56 91 ILE A O 1
ATOM 705 N N . VAL A 1 92 ? -12.137 5.660 18.658 1.00 78.88 92 VAL A N 1
ATOM 706 C CA . VAL A 1 92 ? -11.839 4.671 19.708 1.00 78.88 92 VAL A CA 1
ATOM 707 C C . VAL A 1 92 ? -10.893 5.240 20.767 1.00 78.88 92 VAL A C 1
ATOM 709 O O . VAL A 1 92 ? -11.047 4.949 21.950 1.00 78.88 92 VAL A O 1
ATOM 712 N N . GLY A 1 93 ? -9.944 6.088 20.359 1.00 74.94 93 GLY A N 1
ATOM 713 C CA . GLY A 1 93 ? -8.843 6.530 21.209 1.00 74.94 93 GLY A CA 1
ATOM 714 C C . GLY A 1 93 ? -7.841 5.397 21.456 1.00 74.94 93 GLY A C 1
ATOM 715 O O . GLY A 1 93 ? -8.168 4.353 22.005 1.00 74.94 93 GLY A O 1
ATOM 716 N N . GLU A 1 94 ? -6.584 5.593 21.062 1.00 81.56 94 GLU A N 1
ATOM 717 C CA . GLU A 1 94 ? -5.534 4.574 21.199 1.00 81.56 94 GLU A CA 1
ATOM 718 C C . GLU A 1 94 ? -4.250 5.180 21.779 1.00 81.56 94 GLU A C 1
ATOM 720 O O . GLU A 1 94 ? -4.063 6.398 21.822 1.00 81.56 94 GLU A O 1
ATOM 725 N N . GLN A 1 95 ? -3.318 4.331 22.208 1.00 84.56 95 GLN A N 1
ATOM 726 C CA . GLN A 1 95 ? -1.968 4.758 22.527 1.00 84.56 95 GLN A CA 1
ATOM 727 C C . GLN A 1 95 ? -1.333 5.459 21.316 1.00 84.56 95 GLN A C 1
ATOM 729 O O . GLN A 1 95 ? -1.164 4.871 20.247 1.00 84.56 95 GLN A O 1
ATOM 734 N N . VAL A 1 96 ? -0.891 6.702 21.527 1.00 87.62 96 VAL A N 1
ATOM 735 C CA . VAL A 1 96 ? -0.321 7.567 20.480 1.00 87.62 96 VAL A CA 1
ATOM 736 C C . VAL A 1 96 ? 0.784 6.869 19.682 1.00 87.62 96 VAL A C 1
ATOM 738 O O . VAL A 1 96 ? 0.810 6.972 18.461 1.00 87.62 96 VAL A O 1
ATOM 741 N N . GLY A 1 97 ? 1.676 6.122 20.342 1.00 92.69 97 GLY A N 1
ATOM 742 C CA . GLY A 1 97 ? 2.770 5.413 19.668 1.00 92.69 97 GLY A CA 1
ATOM 743 C C . GLY A 1 97 ? 2.295 4.342 18.680 1.00 92.69 97 GLY A C 1
ATOM 744 O O . GLY A 1 97 ? 2.837 4.245 17.581 1.00 92.69 97 GLY A O 1
ATOM 745 N N . PHE A 1 98 ? 1.258 3.581 19.041 1.00 94.25 98 PHE A N 1
ATOM 746 C CA . PHE A 1 98 ? 0.653 2.577 18.164 1.00 94.25 98 PHE A CA 1
ATOM 747 C C . PHE A 1 98 ? -0.017 3.239 16.961 1.00 94.25 98 PHE A C 1
ATOM 749 O O . PHE A 1 98 ? 0.262 2.883 15.817 1.00 94.25 98 PHE A O 1
ATOM 756 N N . PHE A 1 99 ? -0.833 4.264 17.220 1.00 93.81 99 PHE A N 1
ATOM 757 C CA . PHE A 1 99 ? -1.508 5.020 16.172 1.00 93.81 99 PHE A CA 1
ATOM 758 C C . PHE A 1 99 ? -0.523 5.651 15.187 1.00 93.81 99 PHE A C 1
ATOM 760 O O . PHE A 1 99 ? -0.656 5.452 13.984 1.00 93.81 99 PHE A O 1
ATOM 767 N N . VAL A 1 100 ? 0.486 6.381 15.673 1.00 95.44 100 VAL A N 1
ATOM 768 C CA . VAL A 1 100 ? 1.463 7.058 14.808 1.00 95.44 100 VAL A CA 1
ATOM 769 C C . VAL A 1 100 ? 2.205 6.048 13.938 1.00 95.44 100 VAL A C 1
ATOM 771 O O . VAL A 1 100 ? 2.437 6.319 12.762 1.00 95.44 100 VAL A O 1
ATOM 774 N N . TYR A 1 101 ? 2.536 4.872 14.477 1.00 97.06 101 TYR A N 1
ATOM 775 C CA . TYR A 1 101 ? 3.161 3.807 13.701 1.00 97.06 101 TYR A CA 1
ATOM 776 C C . TYR A 1 101 ? 2.240 3.296 12.587 1.00 97.06 101 TYR A C 1
ATOM 778 O O . TYR A 1 101 ? 2.642 3.268 11.423 1.00 97.06 101 TYR A O 1
ATOM 786 N N . LEU A 1 102 ? 0.999 2.936 12.930 1.00 96.56 102 LEU A N 1
ATOM 787 C CA . LEU A 1 102 ? 0.026 2.385 11.987 1.00 96.56 102 LEU A CA 1
ATOM 788 C C . LEU A 1 102 ? -0.375 3.409 10.918 1.00 96.56 102 LEU A C 1
ATOM 790 O O . LEU A 1 102 ? -0.444 3.084 9.738 1.00 96.56 102 LEU A O 1
ATOM 794 N N . PHE A 1 103 ? -0.554 4.670 11.305 1.00 96.88 103 PHE A N 1
ATOM 795 C CA . PHE A 1 103 ? -0.875 5.760 10.389 1.00 96.88 103 PHE A CA 1
ATOM 796 C C . PHE A 1 103 ? 0.288 6.075 9.443 1.00 96.88 103 PHE A C 1
ATOM 798 O O . PHE A 1 103 ? 0.086 6.308 8.251 1.00 96.88 103 PHE A O 1
ATOM 805 N N . ALA A 1 104 ? 1.526 6.043 9.940 1.00 97.88 104 ALA A N 1
ATOM 806 C CA . ALA A 1 104 ? 2.705 6.236 9.106 1.00 97.88 104 ALA A CA 1
ATOM 807 C C . ALA A 1 104 ? 2.927 5.065 8.131 1.00 97.88 104 ALA A C 1
ATOM 809 O O . ALA A 1 104 ? 3.442 5.282 7.033 1.00 97.88 104 ALA A O 1
ATOM 810 N N . LEU A 1 105 ? 2.554 3.843 8.514 1.00 98.06 105 LEU A N 1
ATOM 811 C CA . LEU A 1 105 ? 2.502 2.690 7.617 1.00 98.06 105 LEU A CA 1
ATOM 812 C C . LEU A 1 105 ? 1.417 2.878 6.547 1.00 98.06 105 LEU A C 1
ATOM 814 O O . LEU A 1 105 ? 1.731 2.830 5.362 1.00 98.06 105 LEU A O 1
ATOM 818 N N . ALA A 1 106 ? 0.180 3.168 6.953 1.00 97.88 106 ALA A N 1
ATOM 819 C CA . ALA A 1 106 ? -0.957 3.366 6.056 1.00 97.88 106 ALA A CA 1
ATOM 820 C C . ALA A 1 106 ? -0.668 4.416 4.976 1.00 97.88 106 ALA A C 1
ATOM 822 O O . ALA A 1 106 ? -0.784 4.138 3.789 1.00 97.88 106 ALA A O 1
ATOM 823 N N . ARG A 1 107 ? -0.152 5.586 5.372 1.00 98.12 107 ARG A N 1
ATOM 824 C CA . ARG A 1 107 ? 0.227 6.652 4.433 1.00 98.12 107 ARG A CA 1
ATOM 825 C C . ARG A 1 107 ? 1.288 6.235 3.416 1.00 98.12 107 ARG A C 1
ATOM 827 O O . ARG A 1 107 ? 1.307 6.776 2.317 1.00 98.12 107 ARG A O 1
ATOM 834 N N . ARG A 1 108 ? 2.206 5.337 3.787 1.00 98.44 108 ARG A N 1
ATOM 835 C CA . ARG A 1 108 ? 3.210 4.808 2.853 1.00 98.44 108 ARG A CA 1
ATOM 836 C C . ARG A 1 108 ? 2.568 3.864 1.850 1.00 98.44 108 ARG A C 1
ATOM 838 O O . ARG A 1 108 ? 2.875 3.969 0.675 1.00 98.44 108 ARG A O 1
ATOM 845 N N . LEU A 1 109 ? 1.677 2.983 2.295 1.00 98.38 109 LEU A N 1
ATOM 846 C CA . LEU A 1 109 ? 0.971 2.086 1.382 1.00 98.38 109 LEU A CA 1
ATOM 847 C C . LEU A 1 109 ? 0.083 2.875 0.407 1.00 98.38 109 LEU A C 1
ATOM 849 O O . LEU A 1 109 ? 0.155 2.625 -0.790 1.00 98.38 109 LEU A O 1
ATOM 853 N N . ASP A 1 110 ? -0.639 3.889 0.893 1.00 98.31 110 ASP A N 1
ATOM 854 C CA . ASP A 1 110 ? -1.468 4.759 0.049 1.00 98.31 110 ASP A CA 1
ATOM 855 C C . ASP A 1 110 ? -0.622 5.517 -0.989 1.00 98.31 110 ASP A C 1
ATOM 857 O O . ASP A 1 110 ? -0.977 5.587 -2.163 1.00 98.31 110 ASP A O 1
ATOM 861 N N . ALA A 1 111 ? 0.532 6.060 -0.582 1.00 98.50 111 ALA A N 1
ATOM 862 C CA . ALA A 1 111 ? 1.440 6.752 -1.498 1.00 98.50 111 ALA A CA 1
ATOM 863 C C . ALA A 1 111 ? 2.114 5.797 -2.499 1.00 98.50 111 ALA A C 1
ATOM 865 O O . ALA A 1 111 ? 2.295 6.156 -3.660 1.00 98.50 111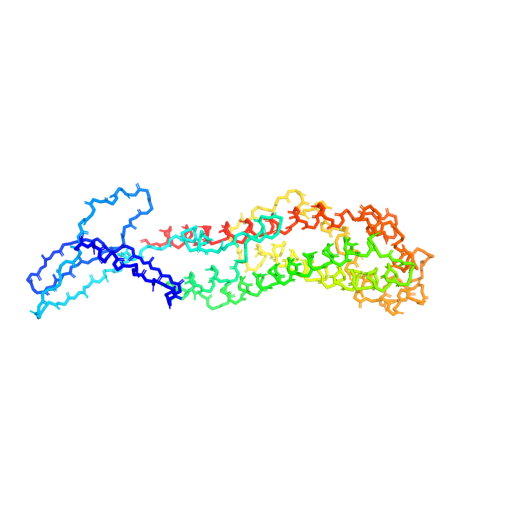 ALA A O 1
ATOM 866 N N . ALA A 1 112 ? 2.465 4.584 -2.066 1.00 98.56 112 ALA A N 1
ATOM 867 C CA . ALA A 1 112 ? 3.016 3.556 -2.940 1.00 98.56 112 ALA A CA 1
ATOM 868 C C . ALA A 1 112 ? 1.997 3.112 -3.998 1.00 98.56 112 ALA A C 1
ATOM 870 O O . ALA A 1 112 ? 2.362 2.978 -5.162 1.00 98.56 112 ALA A O 1
ATOM 871 N N . HIS A 1 113 ? 0.729 2.933 -3.610 1.00 98.56 113 HIS A N 1
ATOM 872 C CA . HIS A 1 113 ? -0.357 2.615 -4.538 1.00 98.56 113 HIS A CA 1
ATOM 873 C C . HIS A 1 113 ? -0.588 3.737 -5.553 1.00 98.56 113 HIS A C 1
ATOM 875 O O . HIS A 1 113 ? -0.629 3.458 -6.748 1.00 98.56 113 HIS A O 1
ATOM 881 N N . ALA A 1 114 ? -0.641 4.995 -5.107 1.00 98.12 114 ALA A N 1
ATOM 882 C CA . ALA A 1 114 ? -0.812 6.132 -6.009 1.00 98.12 114 ALA A CA 1
ATOM 883 C C . ALA A 1 114 ? 0.322 6.234 -7.049 1.00 98.12 114 ALA A C 1
ATOM 885 O O . ALA A 1 114 ? 0.058 6.432 -8.233 1.00 98.12 114 ALA A O 1
ATOM 886 N N . ALA A 1 115 ? 1.579 6.057 -6.626 1.00 98.50 115 ALA A N 1
ATOM 887 C CA . ALA A 1 115 ? 2.727 6.053 -7.535 1.00 98.50 115 ALA A CA 1
ATOM 888 C C . ALA A 1 115 ? 2.710 4.841 -8.488 1.00 98.50 115 ALA A C 1
ATOM 890 O O . ALA A 1 115 ? 2.999 4.977 -9.673 1.00 98.50 115 ALA A O 1
ATOM 891 N N . TRP A 1 116 ? 2.316 3.661 -8.000 1.00 98.50 116 TRP A N 1
ATOM 892 C CA . TRP A 1 116 ? 2.160 2.462 -8.828 1.00 98.50 116 TRP A CA 1
ATOM 893 C C . TRP A 1 116 ? 1.089 2.643 -9.913 1.00 98.50 116 TRP A C 1
ATOM 895 O O . TRP A 1 116 ? 1.337 2.344 -11.082 1.00 98.50 116 TRP A O 1
ATOM 905 N N . GLU A 1 117 ? -0.069 3.199 -9.553 1.00 98.12 117 GLU A N 1
ATOM 906 C CA . GLU A 1 117 ? -1.139 3.512 -10.501 1.00 98.12 117 GLU A CA 1
ATOM 907 C C . GLU A 1 117 ? -0.661 4.508 -11.568 1.00 98.12 117 GLU A C 1
ATOM 909 O O . GLU A 1 117 ? -0.860 4.279 -12.763 1.00 98.12 117 GLU A O 1
ATOM 914 N N . LEU A 1 118 ? 0.020 5.585 -11.163 1.00 97.88 118 LEU A N 1
ATOM 915 C CA . LEU A 1 118 ? 0.569 6.570 -12.097 1.00 97.88 118 LEU A CA 1
ATOM 916 C C . LEU A 1 118 ? 1.622 5.963 -13.030 1.00 97.88 118 LEU A C 1
ATOM 918 O O . LEU A 1 118 ? 1.602 6.244 -14.229 1.00 97.88 118 LEU A O 1
ATOM 922 N N . ALA A 1 119 ? 2.499 5.098 -12.517 1.00 97.88 119 ALA A N 1
ATOM 923 C CA . ALA A 1 119 ? 3.493 4.398 -13.322 1.00 97.88 119 ALA A CA 1
ATOM 924 C C . ALA A 1 119 ? 2.835 3.556 -14.427 1.00 97.88 119 ALA A C 1
ATOM 926 O O . ALA A 1 119 ? 3.239 3.639 -15.588 1.00 97.88 119 ALA A O 1
ATOM 927 N N . ILE A 1 120 ? 1.780 2.806 -14.093 1.00 97.12 120 ILE A N 1
ATOM 928 C CA . ILE A 1 120 ? 1.011 2.012 -15.063 1.00 97.12 120 ILE A CA 1
ATOM 929 C C . ILE A 1 120 ? 0.326 2.914 -16.090 1.00 97.12 120 ILE A C 1
ATOM 931 O O . ILE A 1 120 ? 0.434 2.672 -17.293 1.00 97.12 120 ILE A O 1
ATOM 935 N N . GLN A 1 121 ? -0.326 3.990 -15.647 1.00 96.00 121 GLN A N 1
ATOM 936 C CA . GLN A 1 121 ? -1.002 4.921 -16.551 1.00 96.00 121 GLN A CA 1
ATOM 937 C C . GLN A 1 121 ? -0.027 5.589 -17.530 1.00 96.00 121 GLN A C 1
ATOM 939 O O . GLN A 1 121 ? -0.327 5.691 -18.721 1.00 96.00 121 GLN A O 1
ATOM 944 N N . GLU A 1 122 ? 1.137 6.050 -17.067 1.00 96.12 122 GLU A N 1
ATOM 945 C CA . GLU A 1 122 ? 2.150 6.658 -17.938 1.00 96.12 122 GLU A CA 1
ATOM 946 C C . GLU A 1 122 ? 2.776 5.628 -18.888 1.00 96.12 122 GLU A C 1
ATOM 948 O O . GLU A 1 122 ? 2.991 5.940 -20.063 1.00 96.12 122 GLU A O 1
ATOM 953 N N . ARG A 1 123 ? 2.992 4.387 -18.432 1.00 94.94 123 ARG A N 1
ATOM 954 C CA . ARG A 1 123 ? 3.457 3.271 -19.270 1.00 94.94 123 ARG A CA 1
ATOM 955 C C . ARG A 1 123 ? 2.466 2.980 -20.398 1.00 94.94 123 ARG A C 1
ATOM 957 O O . ARG A 1 123 ? 2.855 2.913 -21.565 1.00 94.94 123 ARG A O 1
ATOM 964 N N . ASP A 1 124 ? 1.186 2.848 -20.071 1.00 94.25 124 ASP A N 1
ATOM 965 C CA . ASP A 1 124 ? 0.140 2.516 -21.040 1.00 94.25 124 ASP A CA 1
ATOM 966 C C . ASP A 1 124 ? -0.105 3.655 -22.039 1.00 94.25 124 ASP A C 1
ATOM 968 O O . ASP A 1 124 ? -0.306 3.407 -23.232 1.00 94.25 124 ASP A O 1
ATOM 972 N N . LYS A 1 125 ? 0.005 4.917 -21.599 1.00 93.88 125 LYS A N 1
ATOM 973 C CA . LYS A 1 125 ? 0.043 6.072 -22.512 1.00 93.88 125 LYS A CA 1
ATOM 974 C C . LYS A 1 125 ? 1.242 5.976 -23.458 1.00 93.88 125 LYS A C 1
ATOM 976 O O . LYS A 1 125 ? 1.066 6.080 -24.669 1.00 93.88 125 LYS A O 1
ATOM 981 N N . ALA A 1 126 ? 2.442 5.712 -22.931 1.00 92.94 126 ALA A N 1
ATOM 982 C CA . ALA A 1 126 ? 3.683 5.656 -23.707 1.00 92.94 126 ALA A CA 1
ATOM 983 C C . ALA A 1 126 ? 3.652 4.616 -24.840 1.00 92.94 126 ALA A C 1
ATOM 985 O O . ALA A 1 126 ? 4.234 4.846 -25.903 1.00 92.94 126 ALA A O 1
ATOM 986 N N . ARG A 1 127 ? 2.959 3.485 -24.644 1.00 90.75 127 ARG A N 1
ATOM 987 C CA . ARG A 1 127 ? 2.808 2.432 -25.668 1.00 90.75 127 ARG A CA 1
ATOM 988 C C . ARG A 1 127 ? 2.175 2.948 -26.961 1.00 90.75 127 ARG A C 1
ATOM 990 O O . ARG A 1 127 ? 2.566 2.506 -28.043 1.00 90.75 127 ARG A O 1
ATOM 997 N N . ASN A 1 128 ? 1.257 3.907 -26.848 1.00 91.00 128 ASN A N 1
ATOM 998 C CA . ASN A 1 128 ? 0.469 4.447 -27.957 1.00 91.00 128 ASN A CA 1
ATOM 999 C C . ASN A 1 128 ? 1.103 5.678 -28.630 1.00 91.00 128 ASN A C 1
ATOM 1001 O O . ASN A 1 128 ? 0.541 6.227 -29.575 1.00 91.00 128 ASN A O 1
ATOM 1005 N N . GLU A 1 129 ? 2.270 6.113 -28.158 1.00 93.31 129 GLU A N 1
ATOM 1006 C CA . GLU A 1 129 ? 2.958 7.306 -28.644 1.00 93.31 129 GLU A CA 1
ATOM 1007 C C . GLU A 1 129 ? 3.987 7.000 -29.745 1.00 93.31 129 GLU A C 1
ATOM 1009 O O . GLU A 1 129 ? 4.514 5.890 -29.873 1.00 93.31 129 GLU A O 1
ATOM 1014 N N . GLY A 1 130 ? 4.347 8.035 -30.513 1.00 92.06 130 GLY A N 1
ATOM 1015 C CA . GLY A 1 130 ? 5.509 7.991 -31.407 1.00 92.06 130 GLY A CA 1
ATOM 1016 C C . GLY A 1 130 ? 6.834 7.878 -30.636 1.00 92.06 130 GLY A C 1
ATOM 1017 O O . GLY A 1 130 ? 6.880 8.070 -29.425 1.00 92.06 130 GLY A O 1
ATOM 1018 N N . ALA A 1 131 ? 7.950 7.622 -31.328 1.00 92.19 131 ALA A N 1
ATOM 1019 C CA . ALA A 1 131 ? 9.234 7.275 -30.694 1.00 92.19 131 ALA A CA 1
ATOM 1020 C C . ALA A 1 131 ? 9.698 8.232 -29.570 1.00 92.19 131 ALA A C 1
ATOM 1022 O O . ALA A 1 131 ? 10.167 7.782 -28.524 1.00 92.19 131 ALA A O 1
ATOM 1023 N N . ILE A 1 132 ? 9.558 9.550 -29.763 1.00 93.06 132 ILE A N 1
ATOM 1024 C CA . ILE A 1 132 ? 9.927 10.551 -28.746 1.00 93.06 132 ILE A CA 1
ATOM 1025 C C . ILE A 1 132 ? 8.951 10.516 -27.564 1.00 93.06 132 ILE A C 1
ATOM 1027 O O . ILE A 1 132 ? 9.390 10.508 -26.415 1.00 93.06 132 ILE A O 1
ATOM 1031 N N . GLY A 1 133 ? 7.644 10.461 -27.836 1.00 92.38 133 GLY A N 1
ATOM 1032 C CA . GLY A 1 133 ? 6.612 10.397 -26.800 1.00 92.38 133 GLY A CA 1
ATOM 1033 C C . GLY A 1 133 ? 6.730 9.127 -25.959 1.00 92.38 133 GLY A C 1
ATOM 1034 O O . GLY A 1 133 ? 6.731 9.211 -24.734 1.00 92.38 133 GLY A O 1
ATOM 1035 N N . ARG A 1 134 ? 6.984 7.977 -26.596 1.00 93.00 134 ARG A N 1
ATOM 1036 C CA . ARG A 1 134 ? 7.250 6.704 -25.915 1.00 93.00 134 ARG A CA 1
ATOM 1037 C C . ARG A 1 134 ? 8.437 6.808 -24.960 1.00 93.00 134 ARG A C 1
ATOM 1039 O O . ARG A 1 134 ? 8.350 6.344 -23.832 1.00 93.00 134 ARG A O 1
ATOM 1046 N N . ARG A 1 135 ? 9.534 7.455 -25.375 1.00 92.94 135 ARG A N 1
ATOM 1047 C CA . ARG A 1 135 ? 10.709 7.668 -24.512 1.00 92.94 135 ARG A CA 1
ATOM 1048 C C . ARG A 1 135 ? 10.398 8.576 -23.317 1.00 92.94 135 ARG A C 1
ATOM 1050 O O . ARG A 1 135 ? 10.850 8.296 -22.214 1.00 92.94 135 ARG A O 1
ATOM 1057 N N . ILE A 1 136 ? 9.650 9.659 -23.528 1.00 93.81 136 ILE A N 1
ATOM 1058 C CA . ILE A 1 136 ? 9.244 10.564 -22.441 1.00 93.81 136 ILE A CA 1
ATOM 1059 C C . ILE A 1 136 ? 8.343 9.827 -21.446 1.00 93.81 136 ILE A C 1
ATOM 1061 O O . ILE A 1 136 ? 8.583 9.894 -20.243 1.00 93.81 136 ILE A O 1
ATOM 1065 N N . GLY A 1 137 ? 7.335 9.113 -21.949 1.00 93.88 137 GLY A N 1
ATOM 1066 C CA . GLY A 1 137 ? 6.419 8.331 -21.125 1.00 93.88 137 GLY A CA 1
ATOM 1067 C C . GLY A 1 137 ? 7.128 7.201 -20.378 1.00 93.88 137 GLY A C 1
ATOM 1068 O O . GLY A 1 137 ? 6.854 7.004 -19.202 1.00 93.88 137 GLY A O 1
ATOM 1069 N N . PHE A 1 138 ? 8.116 6.547 -20.999 1.00 94.38 138 PHE A N 1
ATOM 1070 C CA . PHE A 1 138 ? 8.984 5.576 -20.328 1.00 94.38 138 PHE A CA 1
ATOM 1071 C C . PHE A 1 138 ? 9.685 6.162 -19.107 1.00 94.38 138 PHE A C 1
ATOM 1073 O O . PHE A 1 138 ? 9.564 5.602 -18.024 1.00 94.38 138 PHE A O 1
ATOM 1080 N N . PHE A 1 139 ? 10.380 7.293 -19.253 1.00 95.19 139 PHE A N 1
ATOM 1081 C CA . PHE A 1 139 ? 11.091 7.878 -18.118 1.00 95.19 139 PHE A CA 1
ATOM 1082 C C . PHE A 1 139 ? 10.141 8.334 -17.009 1.00 95.19 139 PHE A C 1
ATOM 1084 O O . PHE A 1 139 ? 10.468 8.169 -15.842 1.00 95.19 139 PHE A O 1
ATOM 1091 N N . ARG A 1 140 ? 8.951 8.846 -17.351 1.00 96.75 140 ARG A N 1
ATOM 1092 C CA . ARG A 1 140 ? 7.926 9.182 -16.349 1.00 96.75 140 ARG A CA 1
ATOM 1093 C C . ARG A 1 140 ? 7.426 7.949 -15.609 1.00 96.75 140 ARG A C 1
ATOM 1095 O O . ARG A 1 140 ? 7.426 7.943 -14.385 1.00 96.75 140 ARG A O 1
ATOM 1102 N N . ALA A 1 141 ? 7.045 6.910 -16.347 1.00 97.50 141 ALA A N 1
ATOM 1103 C CA . ALA A 1 141 ? 6.577 5.659 -15.770 1.00 97.50 141 ALA A CA 1
ATOM 1104 C C . ALA A 1 141 ? 7.641 5.034 -14.859 1.00 97.50 141 ALA A C 1
ATOM 1106 O O . ALA A 1 141 ? 7.319 4.581 -13.765 1.00 97.50 141 ALA A O 1
ATOM 1107 N N . LEU A 1 142 ? 8.908 5.049 -15.289 1.00 97.00 142 LEU A N 1
ATOM 1108 C CA . LEU A 1 142 ? 10.019 4.523 -14.504 1.00 97.00 142 LEU A CA 1
ATOM 1109 C C . LEU A 1 142 ? 10.222 5.336 -13.220 1.00 97.00 142 LEU A C 1
ATOM 1111 O O . LEU A 1 142 ? 10.287 4.744 -12.152 1.00 97.00 142 LEU A O 1
ATOM 1115 N N . SER A 1 143 ? 10.229 6.671 -13.286 1.00 97.00 143 SER A N 1
ATOM 1116 C CA . SER A 1 143 ? 10.348 7.515 -12.087 1.00 97.00 143 SER A CA 1
ATOM 1117 C C . SER A 1 143 ? 9.224 7.280 -11.072 1.00 97.00 143 SER A C 1
ATOM 1119 O O . SER A 1 143 ? 9.483 7.233 -9.872 1.00 97.00 143 SER A O 1
ATOM 1121 N N . GLU A 1 144 ? 7.983 7.089 -11.521 1.00 98.38 144 GLU A N 1
ATOM 1122 C CA . GLU A 1 144 ? 6.880 6.748 -10.613 1.00 98.38 144 GLU A CA 1
ATOM 1123 C C . GLU A 1 144 ? 7.032 5.328 -10.039 1.00 98.38 144 GLU A C 1
ATOM 1125 O O . GLU A 1 144 ? 6.774 5.101 -8.854 1.00 98.38 144 GLU A O 1
ATOM 1130 N N . ALA A 1 145 ? 7.536 4.376 -10.831 1.00 98.38 145 ALA A N 1
ATOM 1131 C CA . ALA A 1 145 ? 7.836 3.028 -10.357 1.00 98.38 145 ALA A CA 1
ATOM 1132 C C . ALA A 1 145 ? 8.916 3.012 -9.262 1.00 98.38 145 ALA A C 1
ATOM 1134 O O . ALA A 1 145 ? 8.783 2.279 -8.278 1.00 98.38 145 ALA A O 1
ATOM 1135 N N . GLU A 1 146 ? 9.942 3.862 -9.379 1.00 98.06 146 GLU A N 1
ATOM 1136 C CA . GLU A 1 146 ? 10.957 4.065 -8.338 1.00 98.06 146 GLU A CA 1
ATOM 1137 C C . GLU A 1 146 ? 10.311 4.501 -7.020 1.00 98.06 146 GLU A C 1
ATOM 1139 O O . GLU A 1 146 ? 10.525 3.881 -5.972 1.00 98.06 146 GLU A O 1
ATOM 1144 N N . VAL A 1 147 ? 9.470 5.539 -7.072 1.00 98.50 147 VAL A N 1
ATOM 1145 C CA . VAL A 1 147 ? 8.758 6.067 -5.901 1.00 98.50 147 VAL A CA 1
ATOM 1146 C C . VAL A 1 147 ? 7.853 4.998 -5.290 1.00 98.50 147 VAL A C 1
ATOM 1148 O O . VAL A 1 147 ? 7.854 4.825 -4.063 1.00 98.50 147 VAL A O 1
ATOM 1151 N N . ALA A 1 148 ? 7.127 4.247 -6.120 1.00 98.62 148 ALA A N 1
ATOM 1152 C CA . ALA A 1 148 ? 6.254 3.165 -5.682 1.00 98.62 148 ALA A CA 1
ATOM 1153 C C . ALA A 1 148 ? 7.031 2.087 -4.915 1.00 98.62 148 ALA A C 1
ATOM 1155 O O . ALA A 1 148 ? 6.677 1.766 -3.780 1.00 98.62 148 ALA A O 1
ATOM 1156 N N . ILE A 1 149 ? 8.132 1.580 -5.479 1.00 98.62 149 ILE A N 1
ATOM 1157 C CA . ILE A 1 149 ? 8.953 0.516 -4.878 1.00 98.62 149 ILE A CA 1
ATOM 1158 C C . ILE A 1 149 ? 9.611 0.982 -3.583 1.00 98.62 149 ILE A C 1
ATOM 1160 O O . ILE A 1 149 ? 9.585 0.264 -2.576 1.00 98.62 149 ILE A O 1
ATOM 1164 N N . ILE A 1 150 ? 10.169 2.196 -3.579 1.00 98.50 150 ILE A N 1
ATOM 1165 C CA . ILE A 1 150 ? 10.785 2.776 -2.384 1.00 98.50 150 ILE A CA 1
ATOM 1166 C C . ILE A 1 150 ? 9.762 2.853 -1.258 1.00 98.50 150 ILE A C 1
ATOM 1168 O O . ILE A 1 150 ? 10.006 2.384 -0.141 1.00 98.50 150 ILE A O 1
ATOM 1172 N N . THR A 1 151 ? 8.593 3.406 -1.555 1.00 98.50 151 THR A N 1
ATOM 1173 C CA . THR A 1 151 ? 7.564 3.650 -0.551 1.00 98.50 151 THR A CA 1
ATOM 1174 C C . THR A 1 151 ? 6.928 2.343 -0.072 1.00 98.50 151 THR A C 1
ATOM 1176 O O . THR A 1 151 ? 6.765 2.157 1.141 1.00 98.50 151 THR A O 1
ATOM 1179 N N . LEU A 1 152 ? 6.673 1.402 -0.989 1.00 98.62 152 LEU A N 1
ATOM 1180 C CA . LEU A 1 152 ? 6.174 0.061 -0.695 1.00 98.62 152 LEU A CA 1
ATOM 1181 C C . LEU A 1 152 ? 7.114 -0.666 0.259 1.00 98.62 152 LEU A C 1
ATOM 1183 O O . LEU A 1 152 ? 6.677 -1.089 1.327 1.00 98.62 152 LEU A O 1
ATOM 1187 N N . HIS A 1 153 ? 8.406 -0.765 -0.070 1.00 98.50 153 HIS A N 1
ATOM 1188 C CA . HIS A 1 153 ? 9.367 -1.461 0.784 1.00 98.50 153 HIS A CA 1
ATOM 1189 C C . HIS A 1 153 ? 9.417 -0.844 2.187 1.00 98.50 153 HIS A C 1
ATOM 1191 O O . HIS A 1 153 ? 9.509 -1.556 3.187 1.00 98.50 153 HIS A O 1
ATOM 1197 N N . ARG A 1 154 ? 9.350 0.491 2.302 1.00 98.19 154 ARG A N 1
ATOM 1198 C CA . ARG A 1 154 ? 9.325 1.159 3.613 1.00 98.19 154 ARG A CA 1
ATOM 1199 C C . ARG A 1 154 ? 8.086 0.748 4.419 1.00 98.19 154 ARG A C 1
ATOM 1201 O O . ARG A 1 154 ? 8.231 0.510 5.616 1.00 98.19 154 ARG A O 1
ATOM 1208 N N . GLY A 1 155 ? 6.918 0.628 3.784 1.00 97.94 155 GLY A N 1
ATOM 1209 C CA . GLY A 1 155 ? 5.696 0.098 4.401 1.00 97.94 155 GLY A CA 1
ATOM 1210 C C . GLY A 1 155 ? 5.803 -1.390 4.764 1.00 97.94 155 GLY A C 1
ATOM 1211 O O . GLY A 1 155 ? 5.607 -1.759 5.921 1.00 97.94 155 GLY A O 1
ATOM 1212 N N . MET A 1 156 ? 6.212 -2.239 3.821 1.00 97.88 156 MET A N 1
ATOM 1213 C CA . MET A 1 156 ? 6.435 -3.676 4.035 1.00 97.88 156 MET A CA 1
ATOM 1214 C C . MET A 1 156 ? 7.396 -3.941 5.197 1.00 97.88 156 MET A C 1
ATOM 1216 O O . MET A 1 156 ? 7.087 -4.709 6.102 1.00 97.88 156 MET A O 1
ATOM 1220 N N . ASN A 1 157 ? 8.537 -3.253 5.243 1.00 97.19 157 ASN A N 1
ATOM 1221 C CA . ASN A 1 157 ? 9.522 -3.418 6.310 1.00 97.19 157 ASN A CA 1
ATOM 1222 C C . ASN A 1 157 ? 8.993 -2.962 7.685 1.00 97.19 157 ASN A C 1
ATOM 1224 O O . ASN A 1 157 ? 9.433 -3.489 8.706 1.00 97.19 157 ASN A O 1
ATOM 1228 N N . MET A 1 158 ? 8.049 -2.013 7.745 1.00 97.69 158 MET A N 1
ATOM 1229 C CA . MET A 1 158 ? 7.340 -1.705 8.994 1.00 97.69 158 MET A CA 1
ATOM 1230 C C . MET A 1 158 ? 6.449 -2.882 9.421 1.00 97.69 158 MET A C 1
ATOM 1232 O O . MET A 1 158 ? 6.526 -3.315 10.567 1.00 97.69 158 MET A O 1
ATOM 1236 N N . LEU A 1 159 ? 5.676 -3.465 8.501 1.00 96.62 159 LEU A N 1
ATOM 1237 C CA . LEU A 1 159 ? 4.852 -4.649 8.783 1.00 96.62 159 LEU A CA 1
ATOM 1238 C C . LEU A 1 159 ? 5.682 -5.858 9.230 1.00 96.62 159 LEU A C 1
ATOM 1240 O O . LEU A 1 159 ? 5.376 -6.478 10.245 1.00 96.62 159 LEU A O 1
ATOM 1244 N N . LEU A 1 160 ? 6.779 -6.156 8.535 1.00 94.94 160 LEU A N 1
ATOM 1245 C CA . LEU A 1 160 ? 7.664 -7.279 8.863 1.00 94.94 160 LEU A CA 1
ATOM 1246 C C . LEU A 1 160 ? 8.311 -7.145 10.248 1.00 94.94 160 LEU A C 1
ATOM 1248 O O . LEU A 1 160 ? 8.602 -8.142 10.905 1.00 94.94 160 LEU A O 1
ATOM 1252 N N . ARG A 1 161 ? 8.520 -5.911 10.717 1.00 95.06 161 ARG A N 1
ATOM 1253 C CA . ARG A 1 161 ? 9.067 -5.622 12.052 1.00 95.06 161 ARG A CA 1
ATOM 1254 C C . ARG A 1 161 ? 7.991 -5.413 13.109 1.00 95.06 161 ARG A C 1
ATOM 1256 O O . ARG A 1 161 ? 8.338 -5.234 14.277 1.00 95.06 161 ARG A O 1
ATOM 1263 N N . PHE A 1 162 ? 6.717 -5.436 12.726 1.00 95.50 162 PHE A N 1
ATOM 1264 C CA . PHE A 1 162 ? 5.612 -5.016 13.576 1.00 95.50 162 PHE A CA 1
ATOM 1265 C C . PHE A 1 162 ? 5.587 -5.772 14.905 1.00 95.50 162 PHE A C 1
ATOM 1267 O O . PHE A 1 162 ? 5.592 -5.132 15.950 1.00 95.50 162 PHE A O 1
ATOM 1274 N N . ASN A 1 163 ? 5.687 -7.107 14.887 1.00 93.44 163 ASN A N 1
ATOM 1275 C CA . ASN A 1 163 ? 5.682 -7.924 16.110 1.00 93.44 163 ASN A CA 1
ATOM 1276 C C . ASN A 1 163 ? 6.839 -7.628 17.074 1.00 93.44 163 ASN A C 1
ATOM 1278 O O . ASN A 1 163 ? 6.702 -7.848 18.275 1.00 93.44 163 ASN A O 1
ATOM 1282 N N . GLY A 1 164 ? 7.972 -7.131 16.567 1.00 93.12 164 GLY A N 1
ATOM 1283 C CA . GLY A 1 164 ? 9.096 -6.709 17.405 1.00 93.12 164 GLY A CA 1
ATOM 1284 C C . GLY A 1 164 ? 8.848 -5.378 18.119 1.00 93.12 164 GLY A C 1
ATOM 1285 O O . GLY A 1 164 ? 9.470 -5.112 19.143 1.00 93.12 164 GLY A O 1
ATOM 1286 N N . VAL A 1 165 ? 7.940 -4.550 17.592 1.00 94.31 165 VAL A N 1
ATOM 1287 C CA . VAL A 1 165 ? 7.538 -3.262 18.182 1.00 94.31 165 VAL A CA 1
ATOM 1288 C C . VAL A 1 165 ? 6.279 -3.425 19.040 1.00 94.31 165 VAL A C 1
ATOM 1290 O O . VAL A 1 165 ? 6.213 -2.903 20.151 1.00 94.31 165 VAL A O 1
ATOM 1293 N N . PHE A 1 166 ? 5.295 -4.175 18.542 1.00 94.31 166 PHE A N 1
ATOM 1294 C CA . PHE A 1 166 ? 4.013 -4.446 19.182 1.00 94.31 166 PHE A CA 1
ATOM 1295 C C . PHE A 1 166 ? 3.728 -5.953 19.141 1.00 94.31 166 PHE A C 1
ATOM 1297 O O . PHE A 1 166 ? 3.395 -6.476 18.077 1.00 94.31 166 PHE A O 1
ATOM 1304 N N . PRO A 1 167 ? 3.824 -6.675 20.271 1.00 92.12 167 PRO A N 1
ATOM 1305 C CA . PRO A 1 167 ? 3.683 -8.129 20.298 1.00 92.12 167 PRO A CA 1
ATOM 1306 C C . PRO A 1 167 ? 2.206 -8.556 20.211 1.00 92.12 167 PRO A C 1
ATOM 1308 O O . PRO A 1 167 ? 1.628 -9.022 21.189 1.00 92.12 167 PRO A O 1
ATOM 1311 N N . LEU A 1 168 ? 1.582 -8.369 19.042 1.00 91.12 168 LEU A N 1
ATOM 1312 C CA . LEU A 1 168 ? 0.190 -8.756 18.761 1.00 91.12 168 LEU A CA 1
ATOM 1313 C C . LEU A 1 168 ? 0.060 -10.120 18.066 1.00 91.12 168 LEU A C 1
ATOM 1315 O O . LEU A 1 168 ? -1.054 -10.560 17.810 1.00 91.12 168 LEU A O 1
ATOM 1319 N N . GLY A 1 169 ? 1.174 -10.793 17.761 1.00 91.81 169 GLY A N 1
ATOM 1320 C CA . GLY A 1 169 ? 1.144 -12.103 17.103 1.00 91.81 169 GLY A CA 1
ATOM 1321 C C . GLY A 1 169 ? 0.673 -12.033 15.648 1.00 91.81 169 GLY A C 1
ATOM 1322 O O . GLY A 1 169 ? 0.007 -12.945 15.171 1.00 91.81 169 GLY A O 1
ATOM 1323 N N . LEU A 1 170 ? 0.998 -10.949 14.939 1.00 94.62 170 LEU A N 1
ATOM 1324 C CA . LEU A 1 170 ? 0.649 -10.779 13.533 1.00 94.62 170 LEU A CA 1
ATOM 1325 C C . LEU A 1 170 ? 1.352 -11.836 12.671 1.00 94.62 170 LEU A C 1
ATOM 1327 O O . LEU A 1 170 ? 2.580 -11.890 12.619 1.00 94.62 170 LEU A O 1
ATOM 1331 N N . GLU A 1 171 ? 0.585 -12.647 11.958 1.00 95.44 171 GLU A N 1
ATOM 1332 C CA . GLU A 1 171 ? 1.127 -13.597 10.989 1.00 95.44 171 GLU A CA 1
ATOM 1333 C C . GLU A 1 171 ? 1.363 -12.909 9.646 1.00 95.44 171 GLU A C 1
ATOM 1335 O O . GLU A 1 171 ? 0.437 -12.359 9.053 1.00 95.44 171 GLU A O 1
ATOM 1340 N N . ILE A 1 172 ? 2.606 -12.956 9.162 1.00 94.94 172 ILE A N 1
ATOM 1341 C CA . ILE A 1 172 ? 2.973 -12.412 7.853 1.00 94.94 172 ILE A CA 1
ATOM 1342 C C . ILE A 1 172 ? 2.707 -13.472 6.765 1.00 94.94 172 ILE A C 1
ATOM 1344 O O . ILE A 1 172 ? 3.267 -14.571 6.875 1.00 94.94 172 ILE A O 1
ATOM 1348 N N . PRO A 1 173 ? 1.927 -13.155 5.711 1.00 94.94 173 PRO A N 1
ATOM 1349 C CA . PRO A 1 173 ? 1.692 -14.026 4.566 1.00 94.94 173 PRO A CA 1
ATOM 1350 C C . PRO A 1 173 ? 2.985 -14.370 3.828 1.00 94.94 173 PRO A C 1
ATOM 1352 O O . PRO A 1 173 ? 3.901 -13.549 3.732 1.00 94.94 173 PRO A O 1
ATOM 1355 N N . ASP A 1 174 ? 3.047 -15.573 3.263 1.00 93.75 174 ASP A N 1
ATOM 1356 C CA . ASP A 1 174 ? 4.237 -16.034 2.544 1.00 93.75 174 ASP A CA 1
ATOM 1357 C C . ASP A 1 174 ? 4.503 -15.228 1.270 1.00 93.75 174 ASP A C 1
ATOM 1359 O O . ASP A 1 174 ? 5.663 -14.979 0.960 1.00 93.75 174 ASP A O 1
ATOM 1363 N N . SER A 1 175 ? 3.459 -14.710 0.610 1.00 92.38 175 SER A N 1
ATOM 1364 C CA . SER A 1 175 ? 3.595 -13.798 -0.537 1.00 92.38 175 SER A CA 1
ATOM 1365 C C . SER A 1 175 ? 4.510 -12.610 -0.224 1.00 92.38 175 SER A C 1
ATOM 1367 O O . SER A 1 175 ? 5.437 -12.320 -0.978 1.00 92.38 175 SER A O 1
ATOM 1369 N N . LEU A 1 176 ? 4.321 -11.965 0.932 1.00 95.31 176 LEU A N 1
ATOM 1370 C CA . LEU A 1 176 ? 5.152 -10.837 1.356 1.00 95.31 176 LEU A CA 1
ATOM 1371 C C . LEU A 1 176 ? 6.578 -11.263 1.705 1.00 95.31 176 LEU A C 1
ATOM 1373 O O . LEU A 1 176 ? 7.514 -10.530 1.398 1.00 95.31 176 LEU A O 1
ATOM 1377 N N . LYS A 1 177 ? 6.765 -12.440 2.316 1.00 94.56 177 LYS A N 1
ATOM 1378 C CA . LYS A 1 177 ? 8.107 -12.967 2.625 1.00 94.56 177 LYS A CA 1
ATOM 1379 C C . LYS A 1 177 ? 8.892 -13.289 1.355 1.00 94.56 177 LYS A C 1
ATOM 1381 O O . LYS A 1 177 ? 10.097 -13.064 1.317 1.00 94.56 177 LYS A O 1
ATOM 1386 N N . THR A 1 178 ? 8.217 -13.815 0.336 1.00 94.94 178 THR A N 1
ATOM 1387 C CA . THR A 1 178 ? 8.819 -14.138 -0.960 1.00 94.94 178 THR A CA 1
ATOM 1388 C C . THR A 1 178 ? 9.171 -12.877 -1.745 1.00 94.94 178 THR A C 1
ATOM 1390 O O . THR A 1 178 ? 10.252 -12.816 -2.328 1.00 94.94 178 THR A O 1
ATOM 1393 N N . LEU A 1 179 ? 8.307 -11.857 -1.722 1.00 96.69 179 LEU A N 1
ATOM 1394 C CA . LEU A 1 179 ? 8.532 -10.603 -2.447 1.00 96.69 179 LEU A CA 1
ATOM 1395 C C . LEU A 1 179 ? 9.533 -9.664 -1.763 1.00 96.69 179 LEU A C 1
ATOM 1397 O O . LEU A 1 179 ? 10.265 -8.962 -2.459 1.00 96.69 179 LEU A O 1
ATOM 1401 N N . ASP A 1 180 ? 9.614 -9.659 -0.427 1.00 96.94 180 ASP A N 1
ATOM 1402 C CA . ASP A 1 180 ? 10.518 -8.786 0.341 1.00 96.94 180 ASP A CA 1
ATOM 1403 C C . ASP A 1 180 ? 11.959 -8.740 -0.200 1.00 96.94 180 ASP A C 1
ATOM 1405 O O . ASP A 1 180 ? 12.434 -7.643 -0.495 1.00 96.94 180 ASP A O 1
ATOM 1409 N N . PRO A 1 181 ? 12.672 -9.865 -0.421 1.00 96.50 181 PRO A N 1
ATOM 1410 C CA . PRO A 1 181 ? 14.043 -9.812 -0.919 1.00 96.50 181 PRO A CA 1
ATOM 1411 C C . PRO A 1 181 ? 14.169 -9.253 -2.342 1.00 96.50 181 PRO A C 1
ATOM 1413 O O . PRO A 1 181 ? 15.250 -8.780 -2.692 1.00 96.50 181 PRO A O 1
ATOM 1416 N N . VAL A 1 182 ? 13.131 -9.331 -3.179 1.00 97.25 182 VAL A N 1
ATOM 1417 C CA . VAL A 1 182 ? 13.136 -8.764 -4.540 1.00 97.25 182 VAL A CA 1
ATOM 1418 C C . VAL A 1 182 ? 12.870 -7.265 -4.469 1.00 97.25 182 VAL A C 1
ATOM 1420 O O . VAL A 1 182 ? 13.693 -6.466 -4.911 1.00 97.25 182 VAL A O 1
ATOM 1423 N N . VAL A 1 183 ? 11.777 -6.878 -3.809 1.00 97.94 183 VAL A N 1
ATOM 1424 C CA . VAL A 1 183 ? 11.364 -5.481 -3.620 1.00 97.94 183 VAL A CA 1
ATOM 1425 C C . VAL A 1 183 ? 12.444 -4.682 -2.886 1.00 97.94 183 VAL A C 1
ATOM 1427 O O . VAL A 1 183 ? 12.752 -3.553 -3.265 1.00 97.94 183 VAL A O 1
ATOM 1430 N N . LYS A 1 184 ? 13.076 -5.271 -1.867 1.00 97.31 184 LYS A N 1
ATOM 1431 C CA . LYS A 1 184 ? 14.202 -4.666 -1.152 1.00 97.31 184 LYS A CA 1
ATOM 1432 C C . LYS A 1 184 ? 15.385 -4.389 -2.065 1.00 97.31 184 LYS A C 1
ATOM 1434 O O . LYS A 1 184 ? 15.982 -3.323 -1.946 1.00 97.31 184 LYS A O 1
ATOM 1439 N N . GLU A 1 185 ? 15.736 -5.334 -2.930 1.00 95.94 185 GLU A N 1
ATOM 1440 C CA . GLU A 1 185 ? 16.909 -5.193 -3.784 1.00 95.94 185 GLU A CA 1
ATOM 1441 C C . GLU A 1 185 ? 16.686 -4.140 -4.875 1.00 95.94 185 GLU A C 1
ATOM 1443 O O . GLU A 1 185 ? 17.552 -3.290 -5.073 1.00 95.94 185 GLU A O 1
ATOM 1448 N N . MET A 1 186 ? 15.490 -4.106 -5.472 1.00 97.12 186 MET A N 1
ATOM 1449 C CA . MET A 1 186 ? 15.066 -3.025 -6.372 1.00 97.12 186 MET A CA 1
ATOM 1450 C C . MET A 1 186 ? 15.092 -1.665 -5.663 1.00 97.12 186 MET A C 1
ATOM 1452 O O . MET A 1 186 ? 15.669 -0.701 -6.162 1.00 97.12 186 MET A O 1
ATOM 1456 N N . ARG A 1 187 ? 14.539 -1.586 -4.445 1.00 97.38 187 ARG A N 1
ATOM 1457 C CA . ARG A 1 187 ? 14.552 -0.362 -3.634 1.00 97.38 187 ARG A CA 1
ATOM 1458 C C . ARG A 1 187 ? 15.968 0.119 -3.333 1.00 97.38 187 ARG A C 1
ATOM 1460 O O . ARG A 1 187 ? 16.246 1.303 -3.478 1.00 97.38 187 ARG A O 1
ATOM 1467 N N . ASP A 1 188 ? 16.849 -0.779 -2.894 1.00 96.06 188 ASP A N 1
ATOM 1468 C CA . ASP A 1 188 ? 18.253 -0.461 -2.606 1.00 96.06 188 ASP A CA 1
ATOM 1469 C C . ASP A 1 188 ? 19.011 -0.036 -3.880 1.00 96.06 188 ASP A C 1
ATOM 1471 O O . ASP A 1 188 ? 20.000 0.690 -3.783 1.00 96.06 188 ASP A O 1
ATOM 1475 N N . ALA A 1 189 ? 18.591 -0.480 -5.068 1.00 95.56 189 ALA A N 1
ATOM 1476 C CA . ALA A 1 189 ? 19.147 -0.024 -6.340 1.00 95.56 189 ALA A CA 1
ATOM 1477 C C . ALA A 1 189 ? 18.707 1.406 -6.670 1.00 95.56 189 ALA A C 1
ATOM 1479 O O . ALA A 1 189 ? 19.562 2.247 -6.940 1.00 95.56 189 ALA A O 1
ATOM 1480 N N . PHE A 1 190 ? 17.407 1.696 -6.576 1.00 96.50 190 PHE A N 1
ATOM 1481 C CA . PHE A 1 190 ? 16.861 3.022 -6.865 1.00 96.50 190 PHE A CA 1
ATOM 1482 C C . PHE A 1 190 ? 17.290 4.090 -5.849 1.00 96.50 190 PHE A C 1
ATOM 1484 O O . PHE A 1 190 ? 17.692 5.181 -6.243 1.00 96.50 190 PHE A O 1
ATOM 1491 N N . GLU A 1 191 ? 17.301 3.787 -4.543 1.00 96.12 191 GLU A N 1
ATOM 1492 C CA . GLU A 1 191 ? 17.755 4.747 -3.515 1.00 96.12 191 GLU A CA 1
ATOM 1493 C C . GLU A 1 191 ? 19.243 5.114 -3.639 1.00 96.12 191 GLU A C 1
ATOM 1495 O O . GLU A 1 191 ? 19.659 6.163 -3.148 1.00 96.12 191 GLU A O 1
ATOM 1500 N N . HIS A 1 192 ? 20.043 4.255 -4.273 1.00 94.94 192 HIS A N 1
ATOM 1501 C CA . HIS A 1 192 ? 21.490 4.419 -4.421 1.00 94.94 192 HIS A CA 1
ATOM 1502 C C . HIS A 1 192 ? 21.912 4.399 -5.890 1.00 94.94 192 HIS A C 1
ATOM 1504 O O . HIS A 1 192 ? 22.974 3.881 -6.242 1.00 94.94 192 HIS A O 1
ATOM 1510 N N . ILE A 1 193 ? 21.061 4.933 -6.766 1.00 93.88 193 ILE A N 1
ATOM 1511 C CA . ILE A 1 193 ? 21.258 4.865 -8.214 1.00 93.88 193 ILE A CA 1
ATOM 1512 C C . ILE A 1 193 ? 22.556 5.555 -8.667 1.00 93.88 193 ILE A C 1
ATOM 1514 O O . ILE A 1 193 ? 23.199 5.119 -9.618 1.00 93.88 193 ILE A O 1
ATOM 1518 N N . ASP A 1 194 ? 23.023 6.565 -7.935 1.00 94.31 194 ASP A N 1
ATOM 1519 C CA . ASP A 1 194 ? 24.311 7.232 -8.145 1.00 94.31 194 ASP A CA 1
ATOM 1520 C C . ASP A 1 194 ? 25.517 6.307 -7.892 1.00 94.31 194 ASP A C 1
ATOM 1522 O O . ASP A 1 194 ? 26.517 6.362 -8.614 1.00 94.31 194 ASP A O 1
ATOM 1526 N N . GLU A 1 195 ? 25.423 5.417 -6.902 1.00 94.12 195 GLU A N 1
ATOM 1527 C CA . GLU A 1 195 ? 26.413 4.366 -6.665 1.00 94.12 195 GLU A CA 1
ATOM 1528 C C . GLU A 1 195 ? 26.349 3.296 -7.759 1.00 94.12 195 GLU A C 1
ATOM 1530 O O . GLU A 1 195 ? 27.391 2.844 -8.245 1.00 94.12 195 GLU A O 1
ATOM 1535 N N . ARG A 1 196 ? 25.135 2.912 -8.180 1.00 95.69 196 ARG A N 1
ATOM 1536 C CA . ARG A 1 196 ? 24.930 1.939 -9.265 1.00 95.69 196 ARG A CA 1
ATOM 1537 C C . ARG A 1 196 ? 25.532 2.436 -10.575 1.00 95.69 196 ARG A C 1
ATOM 1539 O O . ARG A 1 196 ? 26.179 1.654 -11.264 1.00 95.69 196 ARG A O 1
ATOM 1546 N N . ALA A 1 197 ? 25.439 3.737 -10.859 1.00 94.44 197 ALA A N 1
ATOM 1547 C CA . ALA A 1 197 ? 26.087 4.369 -12.013 1.00 94.44 197 ALA A CA 1
ATOM 1548 C C . ALA A 1 197 ? 27.621 4.223 -12.001 1.00 94.44 197 ALA A C 1
ATOM 1550 O O . ALA A 1 197 ? 28.262 4.269 -13.049 1.00 94.44 197 ALA A O 1
ATOM 1551 N N . GLN A 1 198 ? 28.220 4.025 -10.823 1.00 94.31 198 GLN A N 1
ATOM 1552 C CA . GLN A 1 198 ? 29.653 3.766 -10.650 1.00 94.31 198 GLN A CA 1
ATOM 1553 C C . GLN A 1 198 ? 29.990 2.266 -10.627 1.00 94.31 198 GLN A C 1
ATOM 1555 O O . GLN A 1 198 ? 31.141 1.913 -10.378 1.00 94.31 198 GLN A O 1
ATOM 1560 N N . GLY A 1 199 ? 29.014 1.378 -10.833 1.00 94.50 199 GLY A N 1
ATOM 1561 C CA . GLY A 1 199 ? 29.191 -0.071 -10.733 1.00 94.50 199 GLY A CA 1
ATOM 1562 C C . GLY A 1 199 ? 29.218 -0.610 -9.296 1.00 94.50 199 GLY A C 1
ATOM 1563 O O . GLY A 1 199 ? 29.604 -1.759 -9.087 1.00 94.50 199 GLY A O 1
ATOM 1564 N N . LYS A 1 200 ? 28.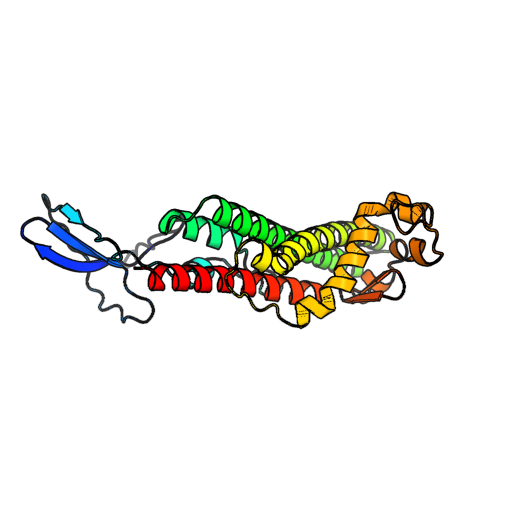851 0.198 -8.291 1.00 94.31 200 LYS A N 1
ATOM 1565 C CA . LYS A 1 200 ? 28.863 -0.198 -6.873 1.00 94.31 200 LYS A CA 1
ATOM 1566 C C . LYS A 1 200 ? 27.495 -0.714 -6.454 1.00 94.31 200 LYS A C 1
ATOM 1568 O O . LYS A 1 200 ? 26.506 -0.076 -6.783 1.00 94.31 200 LYS A O 1
ATOM 1573 N N . ILE A 1 201 ? 27.427 -1.786 -5.663 1.00 91.62 201 ILE A N 1
ATOM 1574 C CA . ILE A 1 201 ? 26.164 -2.368 -5.150 1.00 91.62 201 ILE A CA 1
ATOM 1575 C C . ILE A 1 201 ? 25.880 -2.060 -3.677 1.00 91.62 201 ILE A C 1
ATOM 1577 O O . ILE A 1 201 ? 24.839 -2.442 -3.148 1.00 91.62 201 ILE A O 1
ATOM 1581 N N . ASN A 1 202 ? 26.803 -1.395 -2.984 1.00 86.62 202 ASN A N 1
ATOM 1582 C CA . ASN A 1 202 ? 26.604 -0.972 -1.605 1.00 86.62 202 ASN A CA 1
ATOM 1583 C C . ASN A 1 202 ? 27.493 0.219 -1.230 1.00 86.62 202 ASN A C 1
ATOM 1585 O O . ASN A 1 202 ? 28.522 0.478 -1.855 1.00 86.62 202 ASN A O 1
ATOM 1589 N N . GLN A 1 203 ? 27.151 0.842 -0.101 1.00 76.62 203 GLN A N 1
ATOM 1590 C CA . GLN A 1 203 ? 27.881 1.963 0.502 1.00 76.62 203 GLN A CA 1
ATOM 1591 C C . GLN A 1 203 ? 29.332 1.632 0.884 1.00 76.62 203 GLN A C 1
ATOM 1593 O O . GLN A 1 203 ? 30.142 2.525 1.116 1.00 76.62 203 GLN A O 1
ATOM 1598 N N . ARG A 1 204 ? 29.689 0.341 0.964 1.00 84.38 204 ARG A N 1
ATOM 1599 C CA . ARG A 1 204 ? 31.072 -0.103 1.207 1.00 84.38 204 ARG A CA 1
ATOM 1600 C C . ARG A 1 204 ? 31.914 -0.115 -0.074 1.00 84.38 204 ARG A C 1
ATOM 1602 O O . ARG A 1 204 ? 33.095 -0.440 -0.009 1.00 84.38 204 ARG A O 1
ATOM 1609 N N . GLY A 1 205 ? 31.326 0.239 -1.218 1.00 85.94 205 GLY A N 1
ATOM 1610 C CA . GLY A 1 205 ? 32.011 0.336 -2.502 1.00 85.94 205 GLY A CA 1
ATOM 1611 C C . GLY A 1 205 ? 32.266 -1.009 -3.178 1.00 85.94 205 GLY A C 1
ATOM 1612 O O . GLY A 1 205 ? 33.163 -1.093 -4.013 1.00 85.94 205 GLY A O 1
ATOM 1613 N N . GLN A 1 206 ? 31.518 -2.060 -2.828 1.00 91.62 206 GLN A N 1
ATOM 1614 C CA . GLN A 1 206 ? 31.631 -3.342 -3.521 1.00 91.62 206 GLN A CA 1
ATOM 1615 C C . GLN A 1 206 ? 31.195 -3.192 -4.979 1.00 91.62 206 GLN A C 1
ATOM 1617 O O . GLN A 1 206 ? 30.093 -2.710 -5.237 1.00 91.62 206 GLN A O 1
ATOM 1622 N N . MET A 1 207 ? 32.048 -3.631 -5.903 1.00 94.19 207 MET A N 1
ATOM 1623 C CA . MET A 1 207 ? 31.800 -3.570 -7.342 1.00 94.19 207 MET A CA 1
ATOM 1624 C C . MET A 1 207 ? 31.063 -4.819 -7.829 1.00 94.19 207 MET A C 1
ATOM 1626 O O . MET A 1 207 ? 31.368 -5.926 -7.381 1.00 94.19 207 MET A O 1
ATOM 1630 N N . ASP A 1 208 ? 30.142 -4.640 -8.770 1.00 92.56 208 ASP A N 1
ATOM 1631 C CA . ASP A 1 208 ? 29.429 -5.717 -9.461 1.00 92.56 208 ASP A CA 1
ATOM 1632 C C . ASP A 1 208 ? 29.103 -5.268 -10.892 1.00 92.56 208 ASP A C 1
ATOM 1634 O O . ASP A 1 208 ? 28.640 -4.145 -11.103 1.00 92.56 208 ASP A O 1
ATOM 1638 N N . ALA A 1 209 ? 29.335 -6.135 -11.879 1.00 90.31 209 ALA A N 1
ATOM 1639 C CA . ALA A 1 209 ? 28.988 -5.845 -13.269 1.00 90.31 209 ALA A CA 1
ATOM 1640 C C . ALA A 1 209 ? 27.470 -5.685 -13.445 1.00 90.31 209 ALA A C 1
ATOM 1642 O O . ALA A 1 209 ? 27.018 -4.886 -14.264 1.00 90.31 209 ALA A O 1
ATOM 1643 N N . GLU A 1 210 ? 26.684 -6.390 -12.630 1.00 93.00 210 GLU A N 1
ATOM 1644 C CA . GLU A 1 210 ? 25.229 -6.336 -12.686 1.00 93.00 210 GLU A CA 1
ATOM 1645 C C . GLU A 1 210 ? 24.649 -5.078 -12.024 1.00 93.00 210 GLU A C 1
ATOM 1647 O O . GLU A 1 210 ? 23.456 -4.819 -12.154 1.00 93.00 210 GLU A O 1
ATOM 1652 N N . ALA A 1 211 ? 25.458 -4.237 -11.366 1.00 93.69 211 ALA A N 1
ATOM 1653 C CA . ALA A 1 211 ? 24.984 -2.976 -10.787 1.00 93.69 211 ALA A CA 1
ATOM 1654 C C . ALA A 1 211 ? 24.347 -2.047 -11.836 1.00 93.69 211 ALA A C 1
ATOM 1656 O O . ALA A 1 211 ? 23.397 -1.332 -11.530 1.00 93.69 211 ALA A O 1
ATOM 1657 N N . LEU A 1 212 ? 24.849 -2.083 -13.076 1.00 94.81 212 LEU A N 1
ATOM 1658 C CA . LEU A 1 212 ? 24.364 -1.250 -14.177 1.00 94.81 212 LEU A CA 1
ATOM 1659 C C . LEU A 1 212 ? 23.028 -1.731 -14.761 1.00 94.81 212 LEU A C 1
ATOM 1661 O O . LEU A 1 212 ? 22.382 -0.966 -15.470 1.00 94.81 212 LEU A O 1
ATOM 1665 N N . THR A 1 213 ? 22.589 -2.956 -14.442 1.00 95.12 213 THR A N 1
ATOM 1666 C CA . THR A 1 213 ? 21.323 -3.510 -14.961 1.00 95.12 213 THR A CA 1
ATOM 1667 C C . THR A 1 213 ? 20.109 -2.683 -14.545 1.00 95.12 213 THR A C 1
ATOM 1669 O O . THR A 1 213 ? 19.134 -2.640 -15.280 1.00 95.12 213 THR A O 1
ATOM 1672 N N . ILE A 1 214 ? 20.193 -1.923 -13.444 1.00 95.06 214 ILE A N 1
ATOM 1673 C CA . ILE A 1 214 ? 19.104 -1.032 -13.019 1.00 95.06 214 ILE A CA 1
ATOM 1674 C C . ILE A 1 214 ? 18.770 0.050 -14.062 1.00 95.06 214 ILE A C 1
ATOM 1676 O O . ILE A 1 214 ? 17.632 0.505 -14.118 1.00 95.06 214 ILE A O 1
ATOM 1680 N N . PHE A 1 215 ? 19.728 0.441 -14.913 1.00 94.06 215 PHE A N 1
ATOM 1681 C CA . PHE A 1 215 ? 19.525 1.447 -15.964 1.00 94.06 215 PHE A CA 1
ATOM 1682 C C . PHE A 1 215 ? 18.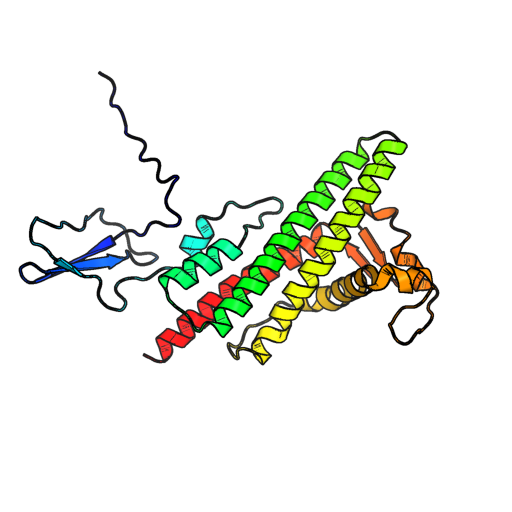955 0.872 -17.264 1.00 94.06 215 PHE A C 1
ATOM 1684 O O . PHE A 1 215 ? 18.554 1.641 -18.139 1.00 94.06 215 PHE A O 1
ATOM 1691 N N . ASP A 1 216 ? 18.936 -0.452 -17.407 1.00 92.31 216 ASP A N 1
ATOM 1692 C CA . ASP A 1 216 ? 18.473 -1.145 -18.604 1.00 92.31 216 ASP A CA 1
ATOM 1693 C C . ASP A 1 216 ? 17.101 -1.772 -18.335 1.00 92.31 216 ASP A C 1
ATOM 1695 O O . ASP A 1 216 ? 16.994 -2.888 -17.838 1.00 92.31 216 ASP A O 1
ATOM 1699 N N . GLN A 1 217 ? 16.037 -1.012 -18.623 1.00 94.25 217 GLN A N 1
ATOM 1700 C CA . GLN A 1 217 ? 14.642 -1.408 -18.360 1.00 94.25 217 GLN A CA 1
ATOM 1701 C C . GLN A 1 217 ? 13.782 -1.480 -19.640 1.00 94.25 217 GLN A C 1
ATOM 1703 O O . GLN A 1 217 ? 12.701 -0.884 -19.685 1.00 94.25 217 GLN A O 1
ATOM 1708 N N . PRO A 1 218 ? 14.226 -2.156 -20.718 1.00 89.88 218 PRO A N 1
ATOM 1709 C CA . PRO A 1 218 ? 13.471 -2.206 -21.971 1.00 89.88 218 PRO A CA 1
ATOM 1710 C C . PRO A 1 218 ? 12.130 -2.935 -21.800 1.00 89.88 218 PRO A C 1
ATOM 1712 O O . PRO A 1 218 ? 11.119 -2.522 -22.373 1.00 89.88 218 PRO A O 1
ATOM 1715 N N . ASP A 1 219 ? 12.105 -3.959 -20.948 1.00 94.12 219 ASP A N 1
ATOM 1716 C CA . ASP A 1 219 ? 10.936 -4.807 -20.713 1.00 94.12 219 ASP A CA 1
ATOM 1717 C C . ASP A 1 219 ? 9.897 -4.155 -19.793 1.00 94.12 219 ASP A C 1
ATOM 1719 O O . ASP A 1 219 ? 8.761 -4.627 -19.699 1.00 94.12 219 ASP A O 1
ATOM 1723 N N . PHE A 1 220 ? 10.223 -3.018 -19.174 1.00 95.00 220 PHE A N 1
ATOM 1724 C CA . PHE A 1 220 ? 9.274 -2.297 -18.335 1.00 95.00 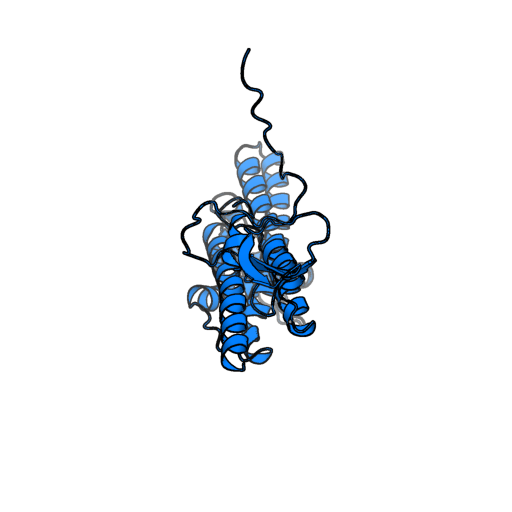220 PHE A CA 1
ATOM 1725 C C . PHE A 1 220 ? 8.106 -1.730 -19.152 1.00 95.00 220 PHE A C 1
ATOM 1727 O O . PHE A 1 220 ? 6.954 -1.817 -18.731 1.00 95.00 220 PHE A O 1
ATOM 1734 N N . ILE A 1 221 ? 8.366 -1.208 -20.357 1.00 89.06 221 ILE A N 1
ATOM 1735 C CA . ILE A 1 221 ? 7.289 -0.707 -21.223 1.00 89.06 221 ILE A CA 1
ATOM 1736 C C . ILE A 1 221 ? 6.439 -1.844 -21.766 1.00 89.06 221 ILE A C 1
ATOM 1738 O O . ILE A 1 221 ? 5.214 -1.753 -21.735 1.00 89.06 221 ILE A O 1
ATOM 1742 N N . GLU A 1 222 ? 7.058 -2.894 -22.293 1.00 89.31 222 GLU A N 1
ATOM 1743 C CA . GLU A 1 222 ? 6.336 -3.914 -23.061 1.00 89.31 222 GLU A CA 1
ATOM 1744 C C . GLU A 1 222 ? 5.713 -4.983 -22.157 1.00 89.31 222 GLU A C 1
ATOM 1746 O O . GLU A 1 222 ? 4.563 -5.363 -22.362 1.00 89.31 222 GLU A O 1
ATOM 1751 N N . SER A 1 223 ? 6.410 -5.381 -21.093 1.00 92.69 223 SER A N 1
ATOM 1752 C CA . SER A 1 223 ? 6.025 -6.510 -20.235 1.00 92.69 223 SER A CA 1
ATOM 1753 C C . SER A 1 223 ? 5.807 -6.126 -18.771 1.00 92.69 223 SER A C 1
ATOM 1755 O O . SER A 1 223 ? 5.434 -6.979 -17.972 1.00 92.69 223 SER A O 1
ATOM 1757 N N . SER A 1 224 ? 6.008 -4.856 -18.400 1.00 95.62 224 SER A N 1
ATOM 1758 C CA . SER A 1 224 ? 5.938 -4.391 -17.009 1.00 95.62 224 SER A CA 1
ATOM 1759 C C . SER A 1 224 ? 6.919 -5.088 -16.066 1.00 95.62 224 SER A C 1
ATOM 1761 O O . SER A 1 224 ? 6.618 -5.266 -14.884 1.00 95.62 224 SER A O 1
ATOM 1763 N N . ILE A 1 225 ? 8.087 -5.480 -16.567 1.00 97.56 225 ILE A N 1
ATOM 1764 C CA . ILE A 1 225 ? 9.104 -6.152 -15.758 1.00 97.56 225 ILE A CA 1
ATOM 1765 C C . ILE A 1 225 ? 10.223 -5.163 -15.450 1.00 97.56 225 ILE A C 1
ATOM 1767 O O . ILE A 1 225 ? 10.689 -4.448 -16.336 1.00 97.56 225 ILE A O 1
ATOM 1771 N N . LEU A 1 226 ? 10.619 -5.107 -14.179 1.00 97.62 226 LEU A N 1
ATOM 1772 C CA . LEU A 1 226 ? 11.829 -4.419 -13.745 1.00 97.62 226 LEU A CA 1
ATOM 1773 C C . LEU A 1 226 ? 12.916 -5.445 -13.454 1.00 97.62 226 LEU A C 1
ATOM 1775 O O . LEU A 1 226 ? 12.666 -6.425 -12.748 1.00 97.62 226 LEU A O 1
ATOM 1779 N N . HIS A 1 227 ? 14.117 -5.180 -13.958 1.00 96.69 227 HIS A N 1
ATOM 1780 C CA . HIS A 1 227 ? 15.265 -6.073 -13.848 1.00 96.69 227 HIS A CA 1
ATOM 1781 C C . HIS A 1 227 ? 16.360 -5.471 -12.983 1.00 96.69 227 HIS A C 1
ATOM 1783 O O . HIS A 1 227 ? 16.734 -4.306 -13.143 1.00 96.69 227 HIS A O 1
ATOM 1789 N N . TYR A 1 228 ? 16.924 -6.289 -12.099 1.00 96.62 228 TYR A N 1
ATOM 1790 C CA . TYR A 1 228 ? 18.133 -5.930 -11.373 1.00 96.62 228 TYR A CA 1
ATOM 1791 C C . TYR A 1 228 ? 18.822 -7.168 -10.795 1.00 96.62 228 TYR A C 1
ATOM 1793 O O . TYR A 1 228 ? 18.218 -7.925 -10.039 1.00 96.62 228 TYR A O 1
ATOM 1801 N N . ARG A 1 229 ? 20.105 -7.359 -11.127 1.00 93.62 229 ARG A N 1
ATOM 1802 C CA . ARG A 1 229 ? 20.973 -8.425 -10.576 1.00 93.62 229 ARG A CA 1
ATOM 1803 C C . ARG A 1 229 ? 20.368 -9.836 -10.622 1.00 93.62 229 ARG A C 1
ATOM 1805 O O . ARG A 1 229 ? 20.289 -10.541 -9.615 1.00 93.62 229 ARG A O 1
ATOM 1812 N N . GLY A 1 230 ? 19.863 -10.211 -11.798 1.00 91.00 230 GLY A N 1
ATOM 1813 C CA . GLY A 1 230 ? 19.231 -11.514 -12.030 1.00 91.00 230 GLY A CA 1
ATOM 1814 C C . GLY A 1 230 ? 17.884 -11.705 -11.326 1.00 91.00 230 GLY A C 1
ATOM 1815 O O . GLY A 1 230 ? 17.393 -12.831 -11.258 1.00 91.00 230 GLY A O 1
ATOM 1816 N N . LYS A 1 231 ? 17.300 -10.632 -10.779 1.00 95.25 231 LYS A N 1
ATOM 1817 C CA . LYS A 1 231 ? 15.947 -10.621 -10.230 1.00 95.25 231 LYS A CA 1
ATOM 1818 C C . LYS A 1 231 ? 15.012 -9.857 -11.143 1.00 95.25 231 LYS A C 1
ATOM 1820 O O . LYS A 1 231 ? 15.337 -8.754 -11.586 1.00 95.25 231 LYS A O 1
ATOM 1825 N N . ASP A 1 232 ? 13.823 -10.419 -11.274 1.00 96.50 232 ASP A N 1
ATOM 1826 C CA . ASP A 1 232 ? 12.719 -9.836 -12.011 1.00 96.50 232 ASP A CA 1
ATOM 1827 C C . ASP A 1 232 ? 11.606 -9.493 -11.025 1.00 96.50 232 ASP A C 1
ATOM 1829 O O . ASP A 1 232 ? 11.282 -10.281 -10.132 1.00 96.50 232 ASP A O 1
ATOM 1833 N N . LEU A 1 233 ? 11.048 -8.297 -11.173 1.00 97.88 233 LEU A N 1
ATOM 1834 C CA . LEU A 1 233 ? 9.844 -7.870 -10.477 1.00 97.88 233 LEU A CA 1
ATOM 1835 C C . LEU A 1 233 ? 8.771 -7.596 -11.527 1.00 97.88 233 LEU A C 1
ATOM 1837 O O . LEU A 1 233 ? 8.914 -6.660 -12.320 1.00 97.88 233 LEU A O 1
ATOM 1841 N N . HIS A 1 234 ? 7.692 -8.377 -11.514 1.00 97.81 234 HIS A N 1
ATOM 1842 C CA . HIS A 1 234 ? 6.518 -8.109 -12.337 1.00 97.81 234 HIS A CA 1
ATOM 1843 C C . HIS A 1 234 ? 5.778 -6.927 -11.719 1.00 97.81 234 HIS A C 1
ATOM 1845 O O . HIS A 1 234 ? 4.953 -7.077 -10.823 1.00 97.81 234 HIS A O 1
ATOM 1851 N N . PHE A 1 235 ? 6.126 -5.721 -12.159 1.00 97.94 235 PHE A N 1
ATOM 1852 C CA . PHE A 1 235 ? 5.766 -4.480 -11.484 1.00 97.94 235 PHE A CA 1
ATOM 1853 C C . PHE A 1 235 ? 4.253 -4.272 -11.361 1.00 97.94 235 PHE A C 1
ATOM 1855 O O . PHE A 1 235 ? 3.803 -3.663 -10.401 1.00 97.94 235 PHE A O 1
ATOM 1862 N N . GLU A 1 236 ? 3.451 -4.764 -12.299 1.00 96.25 236 GLU A N 1
ATOM 1863 C CA . GLU A 1 236 ? 1.994 -4.666 -12.198 1.00 96.25 236 GLU A CA 1
ATOM 1864 C C . GLU A 1 236 ? 1.441 -5.651 -11.160 1.00 96.25 236 GLU A C 1
ATOM 1866 O O . GLU A 1 236 ? 0.806 -5.232 -10.193 1.00 96.25 236 GLU A O 1
ATOM 1871 N N . ASP A 1 237 ? 1.757 -6.936 -11.306 1.00 96.56 237 ASP A N 1
ATOM 1872 C CA . ASP A 1 237 ? 1.165 -8.008 -10.504 1.00 96.56 237 ASP A CA 1
ATOM 1873 C C . ASP A 1 237 ? 1.773 -8.111 -9.097 1.00 96.56 237 ASP A C 1
ATOM 1875 O O . ASP A 1 237 ? 1.051 -8.089 -8.098 1.00 96.56 237 ASP A O 1
ATOM 1879 N N . ASP A 1 238 ? 3.102 -8.181 -8.990 1.00 98.06 238 ASP A N 1
ATOM 1880 C CA . ASP A 1 238 ? 3.799 -8.411 -7.720 1.00 98.06 238 ASP A CA 1
ATOM 1881 C C . ASP A 1 238 ? 3.609 -7.236 -6.756 1.00 98.06 238 ASP A C 1
ATOM 1883 O O . ASP A 1 238 ? 3.374 -7.422 -5.557 1.00 98.06 238 ASP A O 1
ATOM 1887 N N . VAL A 1 239 ? 3.684 -6.006 -7.274 1.00 98.06 239 VAL A N 1
ATOM 1888 C CA . VAL A 1 239 ? 3.489 -4.791 -6.469 1.00 98.06 239 VAL A CA 1
ATOM 1889 C C . VAL A 1 239 ? 2.044 -4.696 -5.998 1.00 98.06 239 VAL A C 1
ATOM 1891 O O . VAL A 1 239 ? 1.821 -4.386 -4.826 1.00 98.06 239 VAL A O 1
ATOM 1894 N N . LEU A 1 240 ? 1.065 -5.013 -6.853 1.00 97.62 240 LEU A N 1
ATOM 1895 C CA . LEU A 1 240 ? -0.339 -5.018 -6.453 1.00 97.62 240 LEU A CA 1
ATOM 1896 C C . LEU A 1 240 ? -0.612 -6.073 -5.376 1.00 97.62 240 LEU A C 1
ATOM 1898 O O . LEU A 1 240 ? -1.229 -5.761 -4.356 1.00 97.62 240 LEU A O 1
ATOM 1902 N N . VAL A 1 241 ? -0.102 -7.297 -5.551 1.00 97.38 241 VAL A N 1
ATOM 1903 C CA . VAL A 1 241 ? -0.208 -8.367 -4.546 1.00 97.38 241 VAL A CA 1
ATOM 1904 C C . VAL A 1 241 ? 0.394 -7.919 -3.216 1.00 97.38 241 VAL A C 1
ATOM 1906 O O . VAL A 1 241 ? -0.224 -8.119 -2.165 1.00 97.38 241 VAL A O 1
ATOM 1909 N N . ALA A 1 242 ? 1.566 -7.280 -3.237 1.00 98.00 242 ALA A N 1
ATOM 1910 C CA . ALA A 1 242 ? 2.198 -6.764 -2.031 1.00 98.00 242 ALA A CA 1
ATOM 1911 C C . ALA A 1 242 ? 1.371 -5.649 -1.372 1.00 98.00 242 ALA A C 1
ATOM 1913 O O . ALA A 1 242 ? 1.173 -5.682 -0.157 1.00 98.00 242 ALA A O 1
ATOM 1914 N N . LEU A 1 243 ? 0.853 -4.692 -2.148 1.00 98.19 243 LEU A N 1
ATOM 1915 C CA . LEU A 1 243 ? 0.015 -3.596 -1.655 1.00 98.19 243 LEU A CA 1
ATOM 1916 C C . LEU A 1 243 ? -1.261 -4.112 -0.983 1.00 98.19 243 LEU A C 1
ATOM 1918 O O . LEU A 1 243 ? -1.556 -3.716 0.148 1.00 98.19 243 LEU A O 1
ATOM 1922 N N . LEU A 1 244 ? -1.987 -5.016 -1.645 1.00 97.44 244 LEU A N 1
ATOM 1923 C CA . LEU A 1 244 ? -3.218 -5.609 -1.119 1.00 97.44 244 LEU A CA 1
ATOM 1924 C C . LEU A 1 244 ? -2.940 -6.440 0.139 1.00 97.44 244 LEU A C 1
ATOM 1926 O O . LEU A 1 244 ? -3.573 -6.214 1.168 1.00 97.44 244 LEU A O 1
ATOM 1930 N N . SER A 1 245 ? -1.917 -7.300 0.110 1.00 97.62 245 SER A N 1
ATOM 1931 C CA . SER A 1 245 ? -1.525 -8.109 1.274 1.00 97.62 245 SER A CA 1
ATOM 1932 C C . SER A 1 245 ? -1.117 -7.233 2.469 1.00 97.62 245 SER A C 1
ATOM 1934 O O . SER A 1 245 ? -1.479 -7.508 3.612 1.00 97.62 245 SER A O 1
ATOM 1936 N N . CYS A 1 246 ? -0.370 -6.148 2.231 1.00 98.19 246 CYS A N 1
ATOM 1937 C CA . CYS A 1 246 ? 0.010 -5.210 3.288 1.00 98.19 246 CYS A CA 1
ATOM 1938 C C . CYS A 1 246 ? -1.206 -4.494 3.878 1.00 98.19 246 CYS A C 1
ATOM 1940 O O . CYS A 1 246 ? -1.292 -4.322 5.093 1.00 98.19 246 CYS A O 1
ATOM 1942 N N . ARG A 1 247 ? -2.143 -4.076 3.025 1.00 96.81 247 ARG A N 1
ATOM 1943 C CA . ARG A 1 247 ? -3.380 -3.413 3.439 1.00 96.81 247 ARG A CA 1
ATOM 1944 C C . ARG A 1 247 ? -4.246 -4.324 4.305 1.00 96.81 247 ARG A C 1
ATOM 1946 O O . ARG A 1 247 ? -4.700 -3.898 5.362 1.00 96.81 247 ARG A O 1
ATOM 1953 N N . GLU A 1 248 ? -4.437 -5.571 3.892 1.00 95.62 248 GLU A N 1
ATOM 1954 C CA . GLU A 1 248 ? -5.180 -6.566 4.673 1.00 95.62 248 GLU A CA 1
ATOM 1955 C C . GLU A 1 248 ? -4.550 -6.783 6.052 1.00 95.62 248 GLU A C 1
ATOM 1957 O O . GLU A 1 248 ? -5.253 -6.824 7.062 1.00 95.62 248 GLU A O 1
ATOM 1962 N N . LEU A 1 249 ? -3.216 -6.833 6.133 1.00 96.88 249 LEU A N 1
ATOM 1963 C CA . LEU A 1 249 ? -2.531 -6.918 7.422 1.00 96.88 249 LEU A CA 1
ATOM 1964 C C . LEU A 1 249 ? -2.744 -5.690 8.304 1.00 96.88 249 LEU A C 1
ATOM 1966 O O . LEU A 1 249 ? -2.848 -5.840 9.518 1.00 96.88 249 LEU A O 1
ATOM 1970 N N . VAL A 1 250 ? -2.808 -4.489 7.727 1.00 96.62 250 VAL A N 1
ATOM 1971 C CA . VAL A 1 250 ? -3.105 -3.264 8.482 1.00 96.62 250 VAL A CA 1
ATOM 1972 C C . VAL A 1 250 ? -4.489 -3.348 9.127 1.00 96.62 250 VAL A C 1
ATOM 1974 O O . VAL A 1 250 ? -4.607 -3.014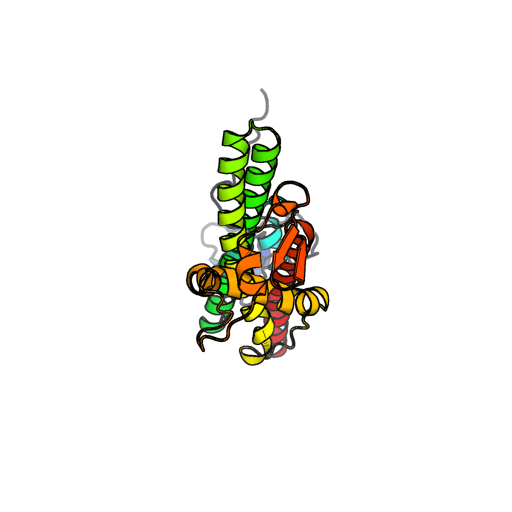 10.304 1.00 96.62 250 VAL A O 1
ATOM 1977 N N . LEU A 1 251 ? -5.505 -3.839 8.413 1.00 95.06 251 LEU A N 1
ATOM 1978 C CA . LEU A 1 251 ? -6.838 -4.064 8.990 1.00 95.06 251 LEU A CA 1
ATOM 1979 C C . LEU A 1 251 ? -6.799 -5.144 10.078 1.00 95.06 251 LEU A C 1
ATOM 1981 O O . LEU A 1 251 ? -7.230 -4.897 11.201 1.00 95.06 251 LEU A O 1
ATOM 1985 N N . LYS A 1 252 ? -6.142 -6.280 9.815 1.00 95.25 252 LYS A N 1
ATOM 1986 C CA . LYS A 1 252 ? -5.976 -7.360 10.803 1.00 95.25 252 LYS A CA 1
ATOM 1987 C C . LYS A 1 252 ? -5.278 -6.888 12.085 1.00 95.25 252 LYS A C 1
ATOM 1989 O O . LYS A 1 252 ? -5.584 -7.370 13.173 1.00 95.25 252 LYS A O 1
ATOM 1994 N N . ILE A 1 253 ? -4.332 -5.950 11.988 1.00 95.31 253 ILE A N 1
ATOM 1995 C CA . ILE A 1 253 ? -3.686 -5.331 13.157 1.00 95.31 253 ILE A CA 1
ATOM 1996 C C . ILE A 1 253 ? -4.713 -4.598 14.030 1.00 95.31 253 ILE A C 1
ATOM 1998 O O . ILE A 1 253 ? -4.617 -4.681 15.257 1.00 95.31 253 ILE A O 1
ATOM 2002 N N . ILE A 1 254 ? -5.673 -3.891 13.425 1.00 92.62 254 ILE A N 1
ATOM 2003 C CA . ILE A 1 254 ? -6.750 -3.212 14.155 1.00 92.62 254 ILE A CA 1
ATOM 2004 C C . ILE A 1 254 ? -7.600 -4.247 14.893 1.00 92.62 254 ILE A C 1
ATOM 2006 O O . ILE A 1 254 ? -7.791 -4.115 16.102 1.00 92.62 254 ILE A O 1
ATOM 2010 N N . ASP A 1 255 ? -8.011 -5.319 14.216 1.00 90.12 255 ASP A N 1
ATOM 2011 C CA . ASP A 1 255 ? -8.837 -6.375 14.815 1.00 90.12 255 ASP A CA 1
ATOM 2012 C C . ASP A 1 255 ? -8.140 -7.045 16.001 1.00 90.12 255 ASP A C 1
ATOM 2014 O O . ASP A 1 255 ? -8.707 -7.178 17.090 1.00 90.12 255 ASP A O 1
ATOM 2018 N N . LEU A 1 256 ? -6.866 -7.415 15.824 1.00 91.69 256 LEU A N 1
ATOM 2019 C CA . LEU A 1 256 ? -6.043 -7.992 16.887 1.00 91.69 256 LEU A CA 1
ATOM 2020 C C . LEU A 1 256 ? -5.896 -7.028 18.065 1.00 91.69 256 LEU A C 1
ATOM 2022 O O . LEU A 1 256 ? -5.897 -7.451 19.225 1.00 91.69 256 LEU A O 1
ATOM 2026 N N . ARG A 1 257 ? -5.776 -5.726 17.787 1.00 90.31 257 ARG A N 1
ATOM 2027 C CA . ARG A 1 257 ? -5.654 -4.707 18.826 1.00 90.31 257 ARG A CA 1
ATOM 2028 C C . ARG A 1 257 ? -6.943 -4.564 19.630 1.00 90.31 257 ARG A C 1
ATOM 2030 O O . ARG A 1 257 ? -6.873 -4.577 20.859 1.00 90.31 257 ARG A O 1
ATOM 2037 N N . VAL A 1 258 ? -8.087 -4.483 18.955 1.00 85.69 258 VAL A N 1
ATOM 2038 C CA . VAL A 1 258 ? -9.410 -4.409 19.589 1.00 85.69 258 VAL A CA 1
ATOM 2039 C C . VAL A 1 258 ? -9.670 -5.666 20.427 1.00 85.69 258 VAL A C 1
ATOM 2041 O O . VAL A 1 258 ? -10.050 -5.568 21.595 1.00 85.69 258 VAL A O 1
ATOM 2044 N N . ALA A 1 259 ? -9.366 -6.855 19.898 1.00 85.81 259 ALA A N 1
ATOM 2045 C CA . ALA A 1 259 ? -9.494 -8.113 20.636 1.00 85.81 259 ALA A CA 1
ATOM 2046 C C . ALA A 1 259 ? -8.613 -8.151 21.902 1.00 85.81 259 ALA A C 1
ATOM 2048 O O . ALA A 1 259 ? -9.051 -8.601 22.963 1.00 85.81 259 ALA A O 1
ATOM 2049 N N . ALA A 1 260 ? -7.381 -7.639 21.821 1.00 86.06 260 ALA A N 1
ATOM 2050 C CA . ALA A 1 260 ? -6.458 -7.576 22.955 1.00 86.06 260 ALA A CA 1
ATOM 2051 C C . ALA A 1 260 ? -6.857 -6.546 24.031 1.00 86.06 260 ALA A C 1
ATOM 2053 O O . ALA A 1 260 ? -6.411 -6.658 25.174 1.00 86.06 260 ALA A O 1
ATOM 2054 N N . GLN A 1 261 ? -7.652 -5.531 23.682 1.00 81.50 261 GLN A N 1
ATOM 2055 C CA . GLN A 1 261 ? -8.222 -4.585 24.645 1.00 81.50 261 GLN A CA 1
ATOM 2056 C C . GLN A 1 261 ? -9.425 -5.192 25.368 1.00 81.50 261 GLN A C 1
ATOM 2058 O O . GLN A 1 261 ? -9.497 -5.114 26.593 1.00 81.50 261 GLN A O 1
ATOM 2063 N N . ASN A 1 262 ? -10.308 -5.870 24.631 1.00 76.19 262 ASN A N 1
ATOM 2064 C CA . ASN A 1 262 ? -11.508 -6.496 25.189 1.00 76.19 262 ASN A CA 1
ATOM 2065 C C . ASN A 1 262 ? -11.201 -7.667 26.136 1.00 76.19 262 ASN A C 1
ATOM 2067 O O . ASN A 1 262 ? -11.991 -7.943 27.026 1.00 76.19 262 ASN A O 1
ATOM 2071 N N . SER A 1 263 ? -10.060 -8.347 25.983 1.00 73.62 263 SER A N 1
ATOM 2072 C CA . SER A 1 263 ? -9.654 -9.439 26.884 1.00 73.62 263 SER A CA 1
ATOM 2073 C C . SER A 1 263 ? -9.063 -8.978 28.223 1.00 73.62 263 SER A C 1
ATOM 2075 O O . SER A 1 263 ? -8.802 -9.810 29.092 1.00 73.62 263 SER A O 1
ATOM 2077 N N . LYS A 1 264 ? -8.819 -7.672 28.394 1.00 62.34 264 LYS A N 1
ATOM 2078 C CA . LYS A 1 264 ? -8.249 -7.082 29.618 1.00 62.34 264 LYS A CA 1
ATOM 2079 C C . LYS A 1 264 ? -9.273 -6.355 30.495 1.00 62.34 264 LYS A C 1
ATOM 2081 O O . LYS A 1 264 ? -8.895 -5.937 31.590 1.00 62.34 264 LYS A O 1
ATOM 2086 N N . GLY A 1 265 ? -10.498 -6.158 30.004 1.00 50.31 265 GLY A N 1
ATOM 2087 C CA . GLY A 1 265 ? -11.622 -5.570 30.745 1.00 50.31 265 GLY A CA 1
ATOM 2088 C C . GLY A 1 265 ? -12.530 -6.645 31.314 1.00 50.31 265 GLY A C 1
ATOM 2089 O O . GLY A 1 265 ? -13.039 -6.421 32.431 1.00 50.31 265 GLY A O 1
#

Secondary structure (DSSP, 8-state):
----------TT-S----EEEEEEETTEEEEEEPPTT-----------TTPEEEE-TTS----HHHHHTTSPP-GGG----HHHHHHHHHHH---HHHHHHHHHHHHHHHHHHHHHHHHHHHHHHHHTS-HHHHHHHHHHHHHHHHHHHHHHHHHHHHHHHHHHHS-S-PPPPHHHHHHHHHHHHHHHHHHTHHHHTTTBSSTT--B-GGGGGGG--HHHHHH-EEEETTEEEETTHHHHHHHHHHHHHHHHHHHHHHHHHHTT-

Foldseek 3Di:
DDDPPPPPPPVPDLDDFDKAWPDDDPLETEIATQDVPHDCPVHDRDHDVSHDYDYDVVSYDDALVRSQVPFDQDPLRDGQCLSSLVVCCVPPPDDPVVSVLLNLLSVLLNLLVVLLVQLVVLLVVLVPDDPVSVVVSNVSSLVSLLSNLLSLLVSLVSLVCVCVVPVLVQDQDVLSVVCNVQSVQLNQLSVVVVLLVVQASDPVRDHDPQSVQQVVPPCCSVQVWGDGDNDIDNSNPSSSVSSVSSSVSSSVVVVSVVVVVVVVD

Radius of gyration: 24.43 Å; chains: 1; bounding box: 79×35×65 Å

pLDDT: mean 89.33, std 13.0, range [33.19, 98.62]

Sequence (265 aa):
MADDKKQDSNDGLLFHLRLVPDGREGNKVYARSLRPGEEDTGEVVNVNAGDELIIRPGGMVVNSDEIDALSPKGFGGYAPIANTIWTWYRIVGEQVGFFVYLFALARRLDAAHAAWELAIQERDKARNEGAIGRRIGFFRALSEAEVAIITLHRGMNMLLRFNGVFPLGLEIPDSLKTLDPVVKEMRDAFEHIDERAQGKINQRGQMDAEALTIFDQPDFIESSILHYRGKDLHFEDDVLVALLSCRELVLKIIDLRVAAQNSKG